Protein AF-X0U3M8-F1 (afdb_monomer)

Nearest PDB structures (foldseek):
  3k6s-assembly5_E  TM=4.203E-01  e=2.052E-02  Homo sapiens
  3k6s-assembly1_A  TM=4.199E-01  e=2.420E-02  Homo sapiens
  3jyc-assembly1_A  TM=3.676E-01  e=1.323E-02  Gallus gallus
  3hs0-assembly3_H-2  TM=4.693E-01  e=1.064E-01  Naja kaouthia
  6avq-assembly1_A  TM=3.937E-01  e=1.064E-01  Homo sapiens

Radius of gyration: 18.59 Å; Cα contacts (8 Å, |Δi|>4): 745; chains: 1; bounding box: 54×38×47 Å

pLDDT: mean 90.87, std 9.69, range [48.5, 98.5]

Organism: NCBI:txid412755

Solvent-accessible surface area (backbone atoms only — not comparable to full-atom values): 13554 Å² total; per-residue (Å²): 71,33,39,64,57,81,59,60,95,50,28,35,63,74,18,30,82,47,45,90,51,87,77,72,86,76,66,53,36,80,42,71,35,48,30,55,83,95,46,102,54,43,66,38,78,38,79,78,66,27,37,60,79,19,38,44,47,22,14,37,74,3,32,66,53,82,89,39,63,14,31,27,8,28,49,40,55,76,66,50,87,85,43,92,67,46,47,105,81,23,40,51,29,82,49,96,60,27,35,47,69,43,59,66,37,85,93,40,57,65,86,32,65,76,17,24,45,82,42,68,64,59,43,91,51,2,65,52,4,38,43,35,43,32,37,29,40,32,34,61,58,82,45,36,25,20,33,42,36,37,34,26,69,35,57,30,31,32,42,42,64,38,63,43,85,69,18,32,17,43,14,43,47,62,21,69,66,40,82,43,66,40,95,88,70,48,74,48,65,23,44,38,28,40,65,57,52,59,52,81,44,89,59,31,33,28,35,47,19,36,32,36,41,81,71,37,24,83,93,44,50,45,42,53,75,38,71,51,37,37,45,49,32,24,15,25,54,36,79,53,42,82,78,62,50,55,26,36,37,39,16,23,16,35,70,85,46,62,66,37,27,11,28,70,47,111

Foldseek 3Di:
DAQLDPDCVVFFDSHDPPRVDFPDDAFKDWDFAADPPPDPRGRHGDDPSHSHVGTFMEHLQQADTPNFKHGHAGVADQAFPQAPLGDPQFDFDDDDAQKDKDFPAPVDDCCDPPQWDDDQDQDQLARRGKIKGKMKMAGRNQFWFAWKKKWWNFWQARINNDGDPQAFHKAWDWDDWDWGQYPVRDIDIAATWHFTDDPDRNSHHDHRTMIIGNQRHLVRTQGHRHMHMHMTIIRGPDDHDDDTDTKMWMTTIGNVSDDIHIDIDD

Mean predicted aligned error: 4.95 Å

Structure (mmCIF, N/CA/C/O backbone):
data_AF-X0U3M8-F1
#
_entry.id   AF-X0U3M8-F1
#
loop_
_atom_site.group_PDB
_atom_site.id
_atom_site.type_symbol
_atom_site.label_atom_id
_atom_site.label_alt_id
_atom_site.label_comp_id
_atom_site.label_asym_id
_atom_site.label_entity_id
_atom_site.label_seq_id
_atom_site.pdbx_PDB_ins_code
_atom_site.Cartn_x
_atom_site.Cartn_y
_atom_site.Cartn_z
_atom_site.occupancy
_atom_site.B_iso_or_equiv
_atom_site.auth_seq_id
_atom_site.auth_comp_id
_atom_site.auth_asym_id
_atom_site.auth_atom_id
_atom_site.pdbx_PDB_model_num
ATOM 1 N N . GLY A 1 1 ? 19.788 -8.748 -10.289 1.00 86.75 1 GLY A N 1
ATOM 2 C CA . GLY A 1 1 ? 20.817 -7.947 -10.985 1.00 86.75 1 GLY A CA 1
ATOM 3 C C . GLY A 1 1 ? 20.353 -7.565 -12.372 1.00 86.75 1 GLY A C 1
ATOM 4 O O . GLY A 1 1 ? 19.443 -8.204 -12.897 1.00 86.75 1 GLY A O 1
ATOM 5 N N . TYR A 1 2 ? 20.954 -6.526 -12.953 1.00 95.12 2 TYR A N 1
ATOM 6 C CA . TYR A 1 2 ? 20.670 -6.101 -14.328 1.00 95.12 2 TYR A CA 1
ATOM 7 C C . TYR A 1 2 ? 21.202 -7.099 -15.364 1.00 95.12 2 TYR A C 1
ATOM 9 O O . TYR A 1 2 ? 22.061 -7.925 -15.056 1.00 95.12 2 TYR A O 1
ATOM 17 N N . SER A 1 3 ? 20.691 -7.041 -16.593 1.00 94.12 3 SER A N 1
ATOM 18 C CA . SER A 1 3 ? 20.996 -8.042 -17.620 1.00 94.12 3 SER A CA 1
ATOM 19 C C . SER A 1 3 ? 22.459 -8.055 -18.080 1.00 94.12 3 SER A C 1
ATOM 21 O O . SER A 1 3 ? 22.939 -9.118 -18.483 1.00 94.12 3 SER A O 1
ATOM 23 N N . SER A 1 4 ? 23.198 -6.943 -17.935 1.00 95.12 4 SER A N 1
ATOM 24 C CA . SER A 1 4 ? 24.648 -6.888 -18.207 1.00 95.12 4 SER A CA 1
ATOM 25 C C . SER A 1 4 ? 25.506 -7.632 -17.181 1.00 95.12 4 SER A C 1
ATOM 27 O O . SER A 1 4 ? 26.668 -7.924 -17.457 1.00 95.12 4 SER A O 1
ATOM 29 N N . VAL A 1 5 ? 24.955 -7.964 -16.009 1.00 94.69 5 VAL A N 1
ATOM 30 C CA . VAL A 1 5 ? 25.683 -8.718 -14.988 1.00 94.69 5 VAL A CA 1
ATOM 31 C C . VAL A 1 5 ? 25.952 -10.125 -15.519 1.00 94.69 5 VAL A C 1
ATOM 33 O O . VAL A 1 5 ? 25.031 -10.824 -15.940 1.00 94.69 5 VAL A O 1
ATOM 36 N N . THR A 1 6 ? 27.218 -10.539 -15.537 1.00 92.50 6 THR A N 1
ATOM 37 C CA . THR A 1 6 ? 27.640 -11.833 -16.095 1.00 92.50 6 THR A CA 1
ATOM 38 C C . THR A 1 6 ? 27.601 -12.961 -15.070 1.00 92.50 6 THR A C 1
ATOM 40 O O . THR A 1 6 ? 27.344 -14.101 -15.446 1.00 92.50 6 THR A O 1
ATOM 43 N N . ASN A 1 7 ? 27.802 -12.655 -13.784 1.00 92.81 7 ASN A N 1
ATOM 44 C CA . ASN A 1 7 ? 27.675 -13.645 -12.719 1.00 92.81 7 ASN A CA 1
ATOM 45 C C . ASN A 1 7 ? 26.189 -13.941 -12.435 1.00 92.81 7 ASN A C 1
ATOM 47 O O . ASN A 1 7 ? 25.428 -13.046 -12.056 1.00 92.81 7 ASN A O 1
ATOM 51 N N . ALA A 1 8 ? 25.802 -15.205 -12.610 1.00 89.25 8 ALA A N 1
ATOM 52 C CA . ALA A 1 8 ? 24.449 -15.696 -12.375 1.00 89.25 8 ALA A CA 1
ATOM 53 C C . ALA A 1 8 ? 24.015 -15.598 -10.900 1.00 89.25 8 ALA A C 1
ATOM 55 O O . ALA A 1 8 ? 22.836 -15.405 -10.638 1.00 89.25 8 ALA A O 1
ATOM 56 N N . ASP A 1 9 ? 24.935 -15.587 -9.933 1.00 90.44 9 ASP A N 1
ATOM 57 C CA . ASP A 1 9 ? 24.582 -15.427 -8.510 1.00 90.44 9 ASP A CA 1
ATOM 58 C C . ASP A 1 9 ? 23.933 -14.066 -8.214 1.00 90.44 9 ASP A C 1
ATOM 60 O O . ASP A 1 9 ? 23.211 -13.886 -7.236 1.00 90.44 9 ASP A O 1
ATOM 64 N N . TYR A 1 10 ? 24.185 -13.080 -9.077 1.00 89.69 10 TYR A N 1
ATOM 65 C CA . TYR A 1 10 ? 23.634 -11.738 -8.952 1.00 89.69 10 TYR A CA 1
ATOM 66 C C . TYR A 1 10 ? 22.456 -11.492 -9.894 1.00 89.69 10 TYR A C 1
ATOM 68 O O . TYR A 1 10 ? 21.882 -10.397 -9.856 1.00 89.69 10 TYR A O 1
ATOM 76 N N . LYS A 1 11 ? 22.064 -12.453 -10.744 1.00 92.38 11 LYS A N 1
ATOM 77 C CA . LYS A 1 11 ? 20.874 -12.335 -11.593 1.00 92.38 11 LYS A CA 1
ATOM 78 C C . LYS A 1 11 ? 20.200 -13.676 -11.891 1.00 92.38 11 LYS A C 1
ATOM 80 O O . LYS A 1 11 ? 20.816 -14.639 -12.312 1.00 92.38 11 LYS A O 1
ATOM 85 N N . GLU A 1 12 ? 18.881 -13.661 -11.823 1.00 92.62 12 GLU A N 1
ATOM 86 C CA . GLU A 1 12 ? 18.039 -14.761 -12.267 1.00 92.62 12 GLU A CA 1
ATOM 87 C C . GLU A 1 12 ? 17.371 -14.395 -13.595 1.00 92.62 12 GLU A C 1
ATOM 89 O O . GLU A 1 12 ? 17.048 -13.220 -13.843 1.00 92.62 12 GLU A O 1
ATOM 94 N N . GLY A 1 13 ? 17.177 -15.395 -14.454 1.00 92.38 13 GLY A N 1
ATOM 95 C CA . GLY A 1 13 ? 16.663 -15.212 -15.808 1.00 92.38 13 GLY A CA 1
ATOM 96 C C . GLY A 1 13 ? 17.501 -14.231 -16.639 1.00 92.38 13 GLY A C 1
ATOM 97 O O . GLY A 1 13 ? 18.730 -14.183 -16.553 1.00 92.38 13 GLY A O 1
ATOM 98 N N . ALA A 1 14 ? 16.823 -13.412 -17.448 1.00 90.12 14 ALA A N 1
ATOM 99 C CA . ALA A 1 14 ? 17.480 -12.403 -18.282 1.00 90.12 14 ALA A CA 1
ATOM 100 C C . ALA A 1 14 ? 18.088 -11.242 -17.467 1.00 90.12 14 ALA A C 1
ATOM 102 O O . ALA A 1 14 ? 18.946 -10.525 -17.979 1.00 90.12 14 ALA A O 1
ATOM 103 N N . GLY A 1 15 ? 17.693 -11.073 -16.201 1.00 93.56 15 GLY A N 1
ATOM 104 C CA . GLY A 1 15 ? 18.031 -9.910 -15.382 1.00 93.56 15 GLY A CA 1
ATOM 105 C C . GLY A 1 15 ? 17.137 -8.695 -15.655 1.00 93.56 15 GLY A C 1
ATOM 106 O O . GLY A 1 15 ? 16.256 -8.714 -16.511 1.00 93.56 15 GLY A O 1
ATOM 107 N N . LEU A 1 16 ? 17.361 -7.630 -14.887 1.00 95.88 16 LEU A N 1
ATOM 108 C CA . LEU A 1 16 ? 16.603 -6.379 -14.990 1.00 95.88 16 LEU A CA 1
ATOM 109 C C . LEU A 1 16 ? 17.054 -5.549 -16.200 1.00 95.88 16 LEU A C 1
ATOM 111 O O . LEU A 1 16 ? 18.238 -5.530 -16.544 1.00 95.88 16 LEU A O 1
ATOM 115 N N . ALA A 1 17 ? 16.114 -4.825 -16.802 1.00 94.12 17 ALA A N 1
ATOM 116 C CA . ALA A 1 17 ? 16.388 -3.794 -17.799 1.00 94.12 17 ALA A CA 1
ATOM 117 C C . ALA A 1 17 ? 16.366 -2.399 -17.141 1.00 94.12 17 ALA A C 1
ATOM 119 O O . ALA A 1 17 ? 15.672 -2.238 -16.144 1.00 94.12 17 ALA A O 1
ATOM 120 N N . PRO A 1 18 ? 17.070 -1.387 -17.676 1.00 95.06 18 PRO A N 1
ATOM 121 C CA . PRO A 1 18 ? 18.008 -1.467 -18.793 1.00 95.06 18 PRO A CA 1
ATOM 122 C C . PRO A 1 18 ? 19.298 -2.196 -18.391 1.00 95.06 18 PRO A C 1
ATOM 124 O O . PRO A 1 18 ? 19.645 -2.274 -17.215 1.00 95.06 18 PRO A O 1
ATOM 127 N N . ALA A 1 19 ? 20.018 -2.749 -19.369 1.00 94.19 19 ALA A N 1
ATOM 128 C CA . ALA A 1 19 ? 21.104 -3.692 -19.102 1.00 94.19 19 ALA A CA 1
ATOM 129 C C . ALA A 1 19 ? 22.206 -3.140 -18.192 1.00 94.19 19 ALA A C 1
ATOM 131 O O . ALA A 1 19 ? 22.697 -3.869 -17.334 1.00 94.19 19 ALA A O 1
ATOM 132 N N . ALA A 1 20 ? 22.574 -1.870 -18.355 1.00 93.38 20 ALA A N 1
ATOM 133 C CA . ALA A 1 20 ? 23.626 -1.208 -17.581 1.00 93.38 20 ALA A CA 1
ATOM 134 C C . ALA A 1 20 ? 23.126 -0.564 -16.273 1.00 93.38 20 ALA A C 1
ATOM 136 O O . ALA A 1 20 ? 23.907 0.059 -15.559 1.00 93.38 20 ALA A O 1
ATOM 137 N N . GLY A 1 21 ? 21.844 -0.724 -15.945 1.00 93.56 21 GLY A N 1
ATOM 138 C CA . GLY A 1 21 ? 21.217 -0.052 -14.817 1.00 93.56 21 GLY A CA 1
ATOM 139 C C . GLY A 1 21 ? 20.621 1.309 -15.152 1.00 93.56 21 GLY A C 1
ATOM 140 O O . GLY A 1 21 ? 20.826 1.852 -16.236 1.00 93.56 21 GLY A O 1
ATOM 141 N N . ILE A 1 22 ? 19.837 1.831 -14.209 1.00 95.31 22 ILE A N 1
ATOM 142 C CA . ILE A 1 22 ? 19.230 3.157 -14.319 1.00 95.31 22 ILE A CA 1
ATOM 143 C C . ILE A 1 22 ? 20.307 4.227 -14.103 1.00 95.31 22 ILE A C 1
ATOM 145 O O . ILE A 1 22 ? 21.002 4.239 -13.089 1.00 95.31 22 ILE A O 1
ATOM 149 N N . THR A 1 23 ? 20.424 5.124 -15.071 1.00 94.56 23 THR A N 1
ATOM 150 C CA . THR A 1 23 ? 21.323 6.283 -15.108 1.00 94.56 23 THR A CA 1
ATOM 151 C C . THR A 1 23 ? 20.578 7.602 -14.918 1.00 94.56 23 THR A C 1
ATOM 153 O O . THR A 1 23 ? 21.169 8.575 -14.446 1.00 94.56 23 THR A O 1
ATOM 156 N N . THR A 1 24 ? 19.277 7.647 -15.230 1.00 94.06 24 THR A N 1
ATOM 157 C CA . THR A 1 24 ? 18.439 8.817 -14.949 1.00 94.06 24 THR A CA 1
ATOM 158 C C . THR A 1 24 ? 18.370 9.083 -13.443 1.00 94.06 24 THR A C 1
ATOM 160 O O . THR A 1 24 ? 17.948 8.237 -12.652 1.00 94.06 24 THR A O 1
ATOM 163 N N . SER A 1 25 ? 18.751 10.299 -13.042 1.00 93.00 25 SER A N 1
ATOM 164 C CA . SER A 1 25 ? 18.650 10.750 -11.652 1.00 93.00 25 SER A CA 1
ATOM 165 C C . SER A 1 25 ? 17.189 10.881 -11.219 1.00 93.00 25 SER A C 1
ATOM 167 O O . SER A 1 25 ? 16.361 11.446 -11.933 1.00 93.00 25 SER A O 1
ATOM 169 N N . GLY A 1 26 ? 16.865 10.380 -10.028 1.00 92.38 26 GLY A N 1
ATOM 170 C CA . GLY A 1 26 ? 15.524 10.474 -9.465 1.00 92.38 26 GLY A CA 1
ATOM 171 C C . GLY A 1 26 ? 15.311 9.541 -8.280 1.00 92.38 26 GLY A C 1
ATOM 172 O O . GLY A 1 26 ? 16.172 8.736 -7.937 1.00 92.38 26 GLY A O 1
ATOM 173 N N . GLN A 1 27 ? 14.137 9.641 -7.659 1.00 95.50 27 GLN A N 1
ATOM 174 C CA . GLN A 1 27 ? 13.726 8.765 -6.562 1.00 95.50 27 GLN A CA 1
ATOM 175 C C . GLN A 1 27 ? 12.999 7.543 -7.135 1.00 95.50 27 GLN A C 1
ATOM 177 O O . GLN A 1 27 ? 11.805 7.602 -7.433 1.00 95.50 27 GLN A O 1
ATOM 182 N N . HIS A 1 28 ? 13.732 6.446 -7.311 1.00 95.50 28 HIS A N 1
ATOM 183 C CA . HIS A 1 28 ? 13.217 5.194 -7.862 1.00 95.50 28 HIS A CA 1
ATOM 184 C C . HIS A 1 28 ? 13.836 3.976 -7.168 1.00 95.50 28 HIS A C 1
ATOM 186 O O . HIS A 1 28 ? 14.863 4.080 -6.498 1.00 95.50 28 HIS A O 1
ATOM 192 N N . SER A 1 29 ? 13.180 2.824 -7.282 1.00 95.19 29 SER A N 1
ATOM 193 C CA . SER A 1 29 ? 13.672 1.560 -6.730 1.00 95.19 29 SER A CA 1
ATOM 194 C C . SER A 1 29 ? 13.109 0.373 -7.503 1.00 95.19 29 SER A C 1
ATOM 196 O O . SER A 1 29 ? 11.991 0.434 -8.013 1.00 95.19 29 SER A O 1
ATOM 198 N N . TRP A 1 30 ? 13.861 -0.725 -7.548 1.00 95.81 30 TRP A N 1
ATOM 199 C CA . TRP A 1 30 ? 13.311 -2.024 -7.919 1.00 95.81 30 TRP A CA 1
ATOM 200 C C . TRP A 1 30 ? 12.671 -2.655 -6.693 1.00 95.81 30 TRP A C 1
ATOM 202 O O . TRP A 1 30 ? 13.343 -2.972 -5.713 1.00 95.81 30 TRP 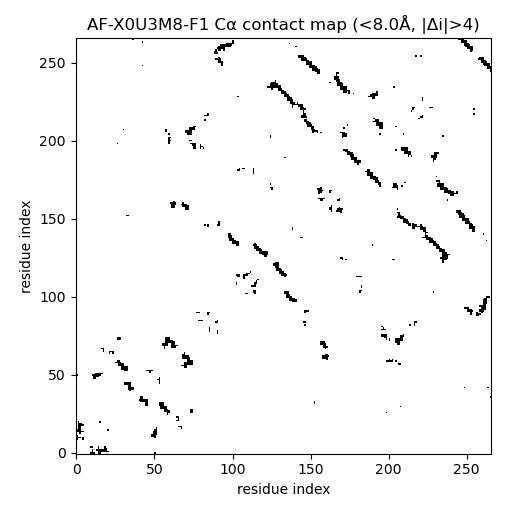A O 1
ATOM 212 N N . VAL A 1 31 ? 11.360 -2.841 -6.754 1.00 94.94 31 VAL A N 1
ATOM 213 C CA . VAL A 1 31 ? 10.574 -3.455 -5.686 1.00 94.94 31 VAL A CA 1
ATOM 214 C C . VAL A 1 31 ? 10.231 -4.870 -6.104 1.00 94.94 31 VAL A C 1
ATOM 216 O O . VAL A 1 31 ? 9.770 -5.088 -7.224 1.00 94.94 31 VAL A O 1
ATOM 219 N N . ARG A 1 32 ? 10.446 -5.836 -5.209 1.00 93.62 32 ARG A N 1
ATOM 220 C CA . ARG A 1 32 ? 9.998 -7.209 -5.438 1.00 93.62 32 ARG A CA 1
ATOM 221 C C . ARG A 1 32 ? 8.472 -7.253 -5.351 1.00 93.62 32 ARG A C 1
ATOM 223 O O . ARG A 1 32 ? 7.893 -6.755 -4.387 1.00 93.62 32 ARG A O 1
ATOM 230 N N . ARG A 1 33 ? 7.829 -7.825 -6.363 1.00 93.00 33 ARG A N 1
ATOM 231 C CA . ARG A 1 33 ? 6.385 -8.059 -6.388 1.00 93.00 33 ARG A CA 1
ATOM 232 C C . ARG A 1 33 ? 5.996 -9.033 -5.286 1.00 93.00 33 ARG A C 1
ATOM 234 O O . ARG A 1 33 ? 6.817 -9.818 -4.815 1.00 93.00 33 ARG A O 1
ATOM 241 N N . THR A 1 34 ? 4.732 -9.000 -4.902 1.00 90.88 34 THR A N 1
ATOM 242 C CA . THR A 1 34 ? 4.137 -10.039 -4.070 1.00 90.88 34 THR A CA 1
ATOM 243 C C . THR A 1 34 ? 3.448 -11.069 -4.950 1.00 90.88 34 THR A C 1
ATOM 245 O O . THR A 1 34 ? 2.943 -10.756 -6.029 1.00 90.88 34 THR A O 1
ATOM 248 N N . VAL A 1 35 ? 3.442 -12.316 -4.493 1.00 89.12 35 VAL A N 1
ATOM 249 C CA . VAL A 1 35 ? 2.680 -13.387 -5.123 1.00 89.12 35 VAL A CA 1
ATOM 250 C C . VAL A 1 35 ? 1.193 -12.990 -5.111 1.00 89.12 35 VAL A C 1
ATOM 252 O O . VAL A 1 35 ? 0.686 -12.590 -4.054 1.00 89.12 35 VAL A O 1
ATOM 255 N N . PRO A 1 36 ? 0.485 -13.097 -6.250 1.00 83.88 36 PRO A N 1
ATOM 256 C CA . PRO A 1 36 ? -0.919 -12.714 -6.351 1.00 83.88 36 PRO A CA 1
ATOM 257 C C . PRO A 1 36 ? -1.844 -13.493 -5.412 1.00 83.88 36 PRO A C 1
ATOM 259 O O . PRO A 1 36 ? -1.550 -14.619 -4.998 1.00 83.88 36 PRO A O 1
ATOM 262 N N . THR A 1 37 ? -3.006 -12.904 -5.134 1.00 79.38 37 THR A N 1
ATOM 263 C CA . THR A 1 37 ? -4.112 -13.581 -4.451 1.00 79.38 37 THR A CA 1
ATOM 264 C C . THR A 1 37 ? -4.541 -14.846 -5.198 1.00 79.38 37 THR A C 1
ATOM 266 O O . THR A 1 37 ? -4.420 -14.945 -6.418 1.00 79.38 37 THR A O 1
ATOM 269 N N . GLY A 1 38 ? -5.011 -15.852 -4.455 1.00 79.50 38 GLY A N 1
ATOM 270 C CA . GLY A 1 38 ? -5.404 -17.154 -5.014 1.00 79.50 38 GLY A CA 1
ATOM 271 C C . GLY A 1 38 ? -4.256 -18.157 -5.203 1.00 79.50 38 GLY A C 1
ATOM 272 O O . GLY A 1 38 ? -4.508 -19.301 -5.570 1.00 79.50 38 GLY A O 1
ATOM 273 N N . SER A 1 39 ? -3.010 -17.770 -4.911 1.00 85.06 39 SER A N 1
ATOM 274 C CA . SER A 1 39 ? -1.858 -18.680 -4.838 1.00 85.06 39 SER A CA 1
ATOM 275 C C . SER A 1 39 ? -1.589 -19.135 -3.392 1.00 85.06 39 SER A C 1
ATOM 277 O O . SER A 1 39 ? -1.812 -18.349 -2.469 1.00 85.06 39 SER A O 1
ATOM 279 N N . PRO A 1 40 ? -1.026 -20.342 -3.152 1.00 81.50 40 PRO A N 1
ATOM 280 C CA . PRO A 1 40 ? -0.671 -20.824 -1.808 1.00 81.50 40 PRO A CA 1
ATOM 281 C C . PRO A 1 40 ? 0.306 -19.935 -1.025 1.00 81.50 40 PRO A C 1
ATOM 283 O O . PRO A 1 40 ? 0.483 -20.127 0.173 1.00 81.50 40 PRO A O 1
ATOM 286 N N . ARG A 1 41 ? 0.984 -19.002 -1.703 1.00 83.56 41 ARG A N 1
ATOM 287 C CA . ARG A 1 41 ? 1.936 -18.055 -1.106 1.00 83.56 41 ARG A CA 1
ATOM 288 C C . ARG A 1 41 ? 1.528 -16.601 -1.338 1.00 83.56 41 ARG A C 1
ATOM 290 O O . ARG A 1 41 ? 2.407 -15.749 -1.395 1.00 83.56 41 ARG A O 1
ATOM 297 N N . ALA A 1 42 ? 0.236 -16.320 -1.522 1.00 84.06 42 ALA A N 1
ATOM 298 C CA . ALA A 1 42 ? -0.265 -14.958 -1.710 1.00 84.06 42 ALA A CA 1
ATOM 299 C C . ALA A 1 42 ? 0.306 -13.994 -0.653 1.00 84.06 42 ALA A C 1
ATOM 301 O O . ALA A 1 42 ? 0.421 -14.346 0.517 1.00 84.06 42 ALA A O 1
ATOM 302 N N . GLY A 1 43 ? 0.721 -12.802 -1.083 1.00 81.94 43 GLY A N 1
ATOM 303 C CA . GLY A 1 43 ? 1.291 -11.779 -0.197 1.00 81.94 43 GLY A CA 1
ATOM 304 C C . GLY A 1 43 ? 2.788 -11.926 0.080 1.00 81.94 43 GLY A C 1
ATOM 305 O O . GLY A 1 43 ? 3.447 -10.927 0.363 1.00 81.94 43 GLY A O 1
ATOM 306 N N . TYR A 1 44 ? 3.376 -13.113 -0.087 1.00 87.25 44 TYR A N 1
ATOM 307 C CA . TYR A 1 44 ? 4.824 -13.303 0.049 1.00 87.25 44 TYR A CA 1
ATOM 308 C C . TYR A 1 44 ? 5.597 -12.717 -1.133 1.00 87.25 44 TYR A C 1
ATOM 310 O O . TYR A 1 44 ? 5.035 -12.574 -2.220 1.00 87.25 44 TYR A O 1
ATOM 318 N N . PRO A 1 45 ? 6.891 -12.385 -0.961 1.00 89.69 45 PRO A N 1
ATOM 319 C CA . PRO A 1 45 ? 7.726 -11.950 -2.072 1.00 89.69 45 PRO A CA 1
ATOM 320 C C . PRO A 1 45 ? 7.714 -12.983 -3.203 1.00 89.69 45 PRO A C 1
ATOM 322 O O . PRO A 1 45 ? 7.936 -14.172 -2.969 1.00 89.69 45 PRO A O 1
ATOM 325 N N . GLN A 1 46 ? 7.452 -12.522 -4.422 1.00 91.44 46 GLN A N 1
ATOM 326 C CA . GLN A 1 46 ? 7.472 -13.360 -5.609 1.00 91.44 46 GLN A CA 1
ATOM 327 C C . GLN A 1 46 ? 8.907 -13.797 -5.908 1.00 91.44 46 GLN A C 1
ATOM 329 O O . GLN A 1 46 ? 9.847 -13.005 -5.801 1.00 91.44 46 GLN A O 1
ATOM 334 N N . ASP A 1 47 ? 9.057 -15.072 -6.243 1.00 91.69 47 ASP A N 1
ATOM 335 C CA . ASP A 1 47 ? 10.317 -15.675 -6.644 1.00 91.69 47 ASP A CA 1
ATOM 336 C C . ASP A 1 47 ? 10.027 -16.741 -7.700 1.00 91.69 47 ASP A C 1
ATOM 338 O O . ASP A 1 47 ? 9.526 -17.825 -7.394 1.00 91.69 47 ASP A O 1
ATOM 342 N N . THR A 1 48 ? 10.229 -16.386 -8.962 1.00 92.75 48 THR A N 1
ATOM 343 C CA . THR A 1 48 ? 9.993 -17.266 -10.110 1.00 92.75 48 THR A CA 1
ATOM 344 C C . THR A 1 48 ? 11.302 -17.697 -10.763 1.00 92.75 48 THR A C 1
ATOM 346 O O . THR A 1 48 ? 11.279 -18.320 -11.825 1.00 92.75 48 THR A O 1
ATOM 349 N N . GLY A 1 49 ? 12.447 -17.357 -10.157 1.00 93.00 49 GLY A N 1
ATOM 350 C CA . GLY A 1 49 ? 13.755 -17.476 -10.792 1.00 93.00 49 GLY A CA 1
ATOM 351 C C . GLY A 1 49 ? 13.904 -16.553 -12.007 1.00 93.00 49 GLY A C 1
ATOM 352 O O . GLY A 1 49 ? 14.675 -16.851 -12.926 1.00 93.00 49 GLY A O 1
ATOM 353 N N . ASN A 1 50 ? 13.154 -15.447 -12.064 1.00 93.75 50 ASN A N 1
ATOM 354 C CA . ASN A 1 50 ? 13.235 -14.471 -13.144 1.00 93.75 50 ASN A CA 1
ATOM 355 C C . ASN A 1 50 ? 13.041 -13.049 -12.614 1.00 93.75 50 ASN A C 1
ATOM 357 O O . ASN A 1 50 ? 11.921 -12.560 -12.463 1.00 93.75 50 ASN A O 1
ATOM 361 N N . ASN A 1 51 ? 14.150 -12.320 -12.472 1.00 94.25 51 ASN A N 1
ATOM 362 C CA . ASN A 1 51 ? 14.149 -10.951 -11.954 1.00 94.25 51 ASN A CA 1
ATOM 363 C C . ASN A 1 51 ? 13.181 -10.003 -12.680 1.00 94.25 51 ASN A C 1
ATOM 365 O O . ASN A 1 51 ? 12.583 -9.144 -12.039 1.00 94.25 51 ASN A O 1
ATOM 369 N N . ALA A 1 52 ? 13.026 -10.132 -14.001 1.00 93.12 52 ALA A N 1
ATOM 370 C CA . ALA A 1 52 ? 12.128 -9.264 -14.764 1.00 93.12 52 ALA A CA 1
ATOM 371 C C . ALA A 1 52 ? 10.643 -9.528 -14.453 1.00 93.12 52 ALA A C 1
ATOM 373 O O . ALA A 1 52 ? 9.817 -8.629 -14.597 1.00 93.12 52 ALA A O 1
ATOM 374 N N . ALA A 1 53 ? 10.305 -10.747 -14.023 1.00 93.19 53 ALA A N 1
ATOM 375 C CA . ALA A 1 53 ? 8.971 -11.101 -13.553 1.00 93.19 53 ALA A CA 1
ATOM 376 C C . ALA A 1 53 ? 8.782 -10.764 -12.066 1.00 93.19 53 ALA A C 1
ATOM 378 O O . ALA A 1 53 ? 7.692 -10.362 -11.664 1.00 93.19 53 ALA A O 1
ATOM 379 N N . ASP A 1 54 ? 9.839 -10.898 -11.265 1.00 94.19 54 ASP A N 1
ATOM 380 C CA . ASP A 1 54 ? 9.781 -10.795 -9.804 1.00 94.19 54 ASP A CA 1
ATOM 381 C C . ASP A 1 54 ? 9.923 -9.368 -9.282 1.00 94.19 54 ASP A C 1
ATOM 383 O O . ASP A 1 54 ? 9.496 -9.084 -8.166 1.00 94.19 54 ASP A O 1
ATOM 387 N N . PHE A 1 55 ? 10.481 -8.450 -10.070 1.00 95.88 55 PHE A N 1
ATOM 388 C CA . PHE A 1 55 ? 10.658 -7.057 -9.677 1.00 95.88 55 PHE A CA 1
ATOM 389 C C . PHE A 1 55 ? 9.936 -6.094 -10.613 1.00 95.88 55 PHE A C 1
ATOM 391 O O . PHE A 1 55 ? 9.679 -6.361 -11.786 1.00 95.88 55 PHE A O 1
ATOM 398 N N . VAL A 1 56 ? 9.621 -4.925 -10.074 1.00 96.44 56 VAL A N 1
ATOM 399 C CA . VAL A 1 56 ? 9.028 -3.811 -10.803 1.00 96.44 56 VAL A CA 1
ATOM 400 C C . VAL A 1 56 ? 9.720 -2.517 -10.416 1.00 96.44 56 VAL A C 1
ATOM 402 O O . VAL A 1 56 ? 10.033 -2.291 -9.246 1.00 96.44 56 VAL A O 1
ATOM 405 N N . LEU A 1 57 ? 9.977 -1.672 -11.411 1.00 97.62 57 LEU A N 1
ATOM 406 C CA . LEU A 1 57 ? 10.528 -0.347 -11.186 1.00 97.62 57 LEU A CA 1
ATOM 407 C C . LEU A 1 57 ? 9.415 0.566 -10.679 1.00 97.62 57 LEU A C 1
ATOM 409 O O . LEU A 1 57 ? 8.412 0.765 -11.365 1.00 97.62 57 LEU A O 1
ATOM 413 N N . VAL A 1 58 ? 9.607 1.145 -9.499 1.00 97.75 58 VAL A N 1
ATOM 414 C CA . VAL A 1 58 ? 8.730 2.189 -8.962 1.00 97.75 58 VAL A CA 1
ATOM 415 C C . VAL A 1 58 ? 9.448 3.525 -8.952 1.00 97.75 58 VAL A C 1
ATOM 417 O O . VAL A 1 58 ? 10.667 3.581 -8.771 1.00 97.75 58 VAL A O 1
ATOM 420 N N . SER A 1 59 ? 8.695 4.609 -9.096 1.00 97.75 59 SER A N 1
ATOM 421 C CA . SER A 1 59 ? 9.210 5.966 -8.927 1.00 97.75 59 SER A CA 1
ATOM 422 C C . SER A 1 59 ? 8.140 6.910 -8.397 1.00 97.75 59 SER A C 1
ATOM 424 O O . SER A 1 59 ? 6.945 6.673 -8.571 1.00 97.75 59 SER A O 1
ATOM 426 N N . THR A 1 60 ? 8.566 8.025 -7.805 1.00 97.19 60 THR A N 1
ATOM 427 C CA . THR A 1 60 ? 7.644 9.044 -7.269 1.00 97.19 60 THR A CA 1
ATOM 428 C C . THR A 1 60 ? 6.903 9.841 -8.348 1.00 97.19 60 THR A C 1
ATOM 430 O O . THR A 1 60 ? 6.068 10.684 -8.018 1.00 97.19 60 THR A O 1
ATOM 433 N N . THR A 1 61 ? 7.186 9.577 -9.629 1.00 96.31 61 THR A N 1
ATOM 434 C CA . THR A 1 61 ? 6.510 10.185 -10.784 1.00 96.31 61 THR A CA 1
ATOM 435 C C . THR A 1 61 ? 5.672 9.187 -11.584 1.00 96.31 61 THR A C 1
ATOM 437 O O . THR A 1 61 ? 4.775 9.609 -12.308 1.00 96.31 61 THR A O 1
ATOM 440 N N . GLY A 1 62 ? 5.956 7.880 -11.484 1.00 96.50 62 GLY A N 1
ATOM 441 C CA . GLY A 1 62 ? 5.309 6.832 -12.281 1.00 96.50 62 GLY A CA 1
ATOM 442 C C . GLY A 1 62 ? 5.544 6.955 -13.788 1.00 96.50 62 GLY A C 1
ATOM 443 O O . GLY A 1 62 ? 4.762 6.423 -14.569 1.00 96.50 62 GLY A O 1
ATOM 444 N N . GLY A 1 63 ? 6.570 7.705 -14.205 1.00 96.62 63 GLY A N 1
ATOM 445 C CA . GLY A 1 63 ? 6.888 7.991 -15.606 1.00 96.62 63 GLY A CA 1
ATOM 446 C C . GLY A 1 63 ? 7.800 6.955 -16.270 1.00 96.62 63 GLY A C 1
ATOM 447 O O . GLY A 1 63 ? 8.093 5.895 -15.713 1.00 96.62 63 GLY A O 1
ATOM 448 N N . MET A 1 64 ? 8.281 7.283 -17.470 1.00 96.75 64 MET A N 1
ATOM 449 C CA . MET A 1 64 ? 9.361 6.541 -18.128 1.00 96.75 64 MET A CA 1
ATOM 450 C C . MET A 1 64 ? 10.713 6.923 -17.513 1.00 96.75 64 MET A C 1
ATOM 452 O O . MET A 1 64 ? 10.998 8.107 -17.339 1.00 96.75 64 MET A O 1
ATOM 456 N N . ILE A 1 65 ? 11.554 5.934 -17.216 1.00 95.81 65 ILE A N 1
ATOM 457 C CA . ILE A 1 65 ? 12.926 6.111 -16.724 1.00 95.81 65 ILE A CA 1
ATOM 458 C C . ILE A 1 65 ? 13.833 5.232 -17.582 1.00 95.81 65 ILE A C 1
ATOM 460 O O . ILE A 1 65 ? 13.661 4.016 -17.606 1.00 95.81 65 ILE A O 1
ATOM 464 N N . ASP A 1 66 ? 14.760 5.842 -18.323 1.00 95.00 66 ASP A N 1
ATOM 465 C CA . ASP A 1 66 ? 15.669 5.144 -19.249 1.00 95.00 66 ASP A CA 1
ATOM 466 C C . ASP A 1 66 ? 14.958 4.161 -20.199 1.00 95.00 66 ASP A C 1
ATOM 468 O O . ASP A 1 66 ? 15.409 3.043 -20.440 1.00 95.00 66 ASP A O 1
ATOM 472 N N . GLY A 1 67 ? 13.799 4.575 -20.722 1.00 92.81 67 GLY A N 1
ATOM 473 C CA . GLY A 1 67 ? 12.988 3.765 -21.636 1.00 92.81 67 GLY A CA 1
ATOM 474 C C . GLY A 1 67 ? 12.158 2.665 -20.964 1.00 92.81 67 GLY A C 1
ATOM 475 O O . GLY A 1 67 ? 11.439 1.951 -21.658 1.00 92.81 67 GLY A O 1
ATOM 476 N N . ILE A 1 68 ? 12.199 2.545 -19.634 1.00 95.31 68 ILE A N 1
ATOM 477 C CA . ILE A 1 68 ? 11.383 1.606 -18.859 1.00 95.31 68 ILE A CA 1
ATOM 478 C C . ILE A 1 68 ? 10.202 2.339 -18.227 1.00 95.31 68 ILE A C 1
ATOM 480 O O . ILE A 1 68 ? 10.367 3.371 -17.577 1.00 95.31 68 ILE A O 1
ATOM 484 N N . ALA A 1 69 ? 9.002 1.783 -18.380 1.00 96.56 69 ALA A N 1
ATOM 485 C CA . ALA A 1 69 ? 7.822 2.267 -17.678 1.00 96.56 69 ALA A CA 1
ATOM 486 C C . ALA A 1 69 ? 7.936 1.942 -16.183 1.00 96.56 69 ALA A C 1
ATOM 488 O O . ALA A 1 69 ? 7.933 0.772 -15.796 1.00 96.56 69 ALA A O 1
ATOM 489 N N . SER A 1 70 ? 8.035 2.971 -15.341 1.00 97.50 70 SER A N 1
ATOM 490 C CA . SER A 1 70 ? 7.929 2.80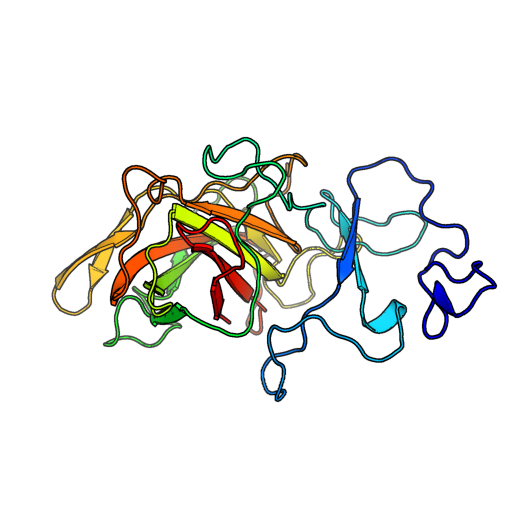7 -13.891 1.00 97.50 70 SER A CA 1
ATOM 491 C C . SER A 1 70 ? 6.474 2.907 -13.441 1.00 97.50 70 SER A C 1
ATOM 493 O O . SER A 1 70 ? 5.675 3.603 -14.065 1.00 97.50 70 SER A O 1
ATOM 495 N N . VAL A 1 71 ? 6.133 2.222 -12.355 1.00 97.88 71 VAL A N 1
ATOM 496 C CA . VAL A 1 71 ? 4.838 2.359 -11.676 1.00 97.88 71 VAL A CA 1
ATOM 497 C C . VAL A 1 71 ? 4.931 3.503 -10.666 1.00 97.88 71 VAL A C 1
ATOM 499 O O . VAL A 1 71 ? 5.963 3.656 -10.002 1.00 97.88 71 VAL A O 1
ATOM 502 N N . LEU A 1 72 ? 3.876 4.312 -10.526 1.00 98.25 72 LEU A N 1
ATOM 503 C CA . LEU A 1 72 ? 3.820 5.321 -9.468 1.00 98.25 72 LEU A CA 1
ATOM 504 C C . LEU A 1 72 ? 3.942 4.637 -8.106 1.00 98.25 72 LEU A C 1
ATOM 506 O O . LEU A 1 72 ? 3.240 3.672 -7.804 1.00 98.25 72 LEU A O 1
ATOM 510 N N . GLY A 1 73 ? 4.856 5.135 -7.285 1.00 97.38 73 GLY A N 1
ATOM 511 C CA . GLY A 1 73 ? 5.202 4.523 -6.017 1.00 97.38 73 GLY A CA 1
ATOM 512 C C . GLY A 1 73 ? 6.341 5.246 -5.321 1.00 97.38 73 GLY A C 1
ATOM 513 O O . GLY A 1 73 ? 6.643 6.402 -5.616 1.00 97.38 73 GLY A O 1
ATOM 514 N N . ALA A 1 74 ? 7.001 4.566 -4.392 1.00 95.38 74 ALA A N 1
ATOM 515 C CA . ALA A 1 74 ? 8.144 5.137 -3.695 1.00 95.38 74 ALA A CA 1
ATOM 516 C C . ALA A 1 74 ? 9.253 4.107 -3.448 1.00 95.38 74 ALA A C 1
ATOM 518 O O . ALA A 1 74 ? 8.970 2.926 -3.212 1.00 95.38 74 ALA A O 1
ATOM 519 N N . PRO A 1 75 ? 10.523 4.556 -3.373 1.00 93.44 75 PRO A N 1
ATOM 520 C CA . PRO A 1 75 ? 11.573 3.898 -2.593 1.00 93.44 75 PRO A CA 1
ATOM 521 C C . PRO A 1 75 ? 11.190 3.934 -1.102 1.00 93.44 75 PRO A C 1
ATOM 523 O O . PRO A 1 75 ? 11.767 4.664 -0.301 1.00 93.44 75 PRO A O 1
ATOM 526 N N . GLY A 1 76 ? 10.113 3.228 -0.756 1.00 80.88 76 GLY A N 1
ATOM 527 C CA . GLY A 1 76 ? 9.441 3.335 0.524 1.00 80.88 76 GLY A CA 1
ATOM 528 C C . GLY A 1 76 ? 10.386 2.967 1.662 1.00 80.88 76 GLY A C 1
ATOM 529 O O . GLY A 1 76 ? 11.127 1.983 1.551 1.00 80.88 76 GLY A O 1
ATOM 530 N N . PRO A 1 77 ? 10.360 3.717 2.770 1.00 71.31 77 PRO A N 1
ATOM 531 C CA . PRO A 1 77 ? 11.302 3.511 3.846 1.00 71.31 77 PRO A CA 1
ATOM 532 C C . PRO A 1 77 ? 11.086 2.131 4.474 1.00 71.31 77 PRO A C 1
ATOM 534 O O . PRO A 1 77 ? 9.985 1.771 4.899 1.00 71.31 77 PRO A O 1
ATOM 537 N N . GLN A 1 78 ? 12.163 1.354 4.587 1.00 68.88 78 GLN A N 1
ATOM 538 C CA . GLN A 1 78 ? 12.192 0.221 5.517 1.00 68.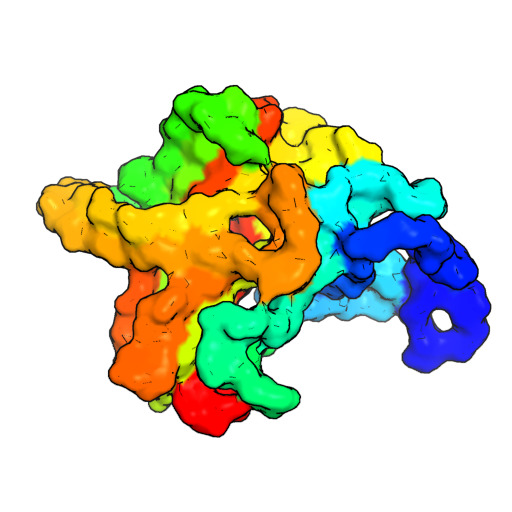88 78 GLN A CA 1
ATOM 539 C C . GLN A 1 78 ? 12.257 0.727 6.968 1.00 68.88 78 GLN A C 1
ATOM 541 O O . GLN A 1 78 ? 11.735 0.075 7.870 1.00 68.88 78 GLN A O 1
ATOM 546 N N . ARG A 1 79 ? 12.803 1.941 7.159 1.00 66.69 79 ARG A N 1
ATOM 547 C CA . ARG A 1 79 ? 12.868 2.706 8.410 1.00 66.69 79 ARG A CA 1
ATOM 548 C C . ARG A 1 79 ? 12.306 4.110 8.180 1.00 66.69 79 ARG A C 1
ATOM 550 O O . ARG A 1 79 ? 12.899 4.888 7.442 1.00 66.69 79 ARG A O 1
ATOM 557 N N . GLY A 1 80 ? 11.156 4.427 8.760 1.00 55.53 80 GLY A N 1
ATOM 558 C CA . GLY A 1 80 ? 10.640 5.798 8.795 1.00 55.53 80 GLY A CA 1
ATOM 559 C C . GLY A 1 80 ? 11.297 6.629 9.913 1.00 55.53 80 GLY A C 1
ATOM 560 O O . GLY A 1 80 ? 11.458 6.114 11.015 1.00 55.53 80 GLY A O 1
ATOM 561 N N . PRO A 1 81 ? 11.632 7.912 9.690 1.00 48.50 81 PRO A N 1
ATOM 562 C CA . PRO A 1 81 ? 12.133 8.802 10.746 1.00 48.50 81 PRO A CA 1
ATOM 563 C C . PRO A 1 81 ? 11.050 9.198 11.766 1.00 48.50 81 PRO A C 1
ATOM 565 O O . PRO A 1 81 ? 11.343 9.825 12.777 1.00 48.50 81 PRO A O 1
ATOM 568 N N . THR A 1 82 ? 9.788 8.865 11.491 1.00 51.03 82 THR A N 1
ATOM 569 C CA . THR A 1 82 ? 8.613 9.340 12.228 1.00 51.03 82 THR A CA 1
ATOM 570 C C . THR A 1 82 ? 8.137 8.415 13.346 1.00 51.03 82 THR A C 1
ATOM 572 O O . THR A 1 82 ? 7.220 8.792 14.068 1.00 51.03 82 THR A O 1
ATOM 575 N N . MET A 1 83 ? 8.735 7.232 13.530 1.00 57.81 83 MET A N 1
ATOM 576 C CA . MET A 1 83 ? 8.370 6.328 14.627 1.00 57.81 83 MET A CA 1
ATOM 577 C C . MET A 1 83 ? 9.575 6.051 15.519 1.00 57.81 83 MET A C 1
ATOM 579 O O . MET A 1 83 ? 10.548 5.437 15.093 1.00 57.81 83 MET A O 1
ATOM 583 N N . THR A 1 84 ? 9.483 6.469 16.781 1.00 58.50 84 THR A N 1
ATOM 584 C CA . THR A 1 84 ? 10.533 6.303 17.804 1.00 58.50 84 THR A CA 1
ATOM 585 C C . THR A 1 84 ? 10.901 4.842 18.062 1.00 58.50 84 THR A C 1
ATOM 587 O O . THR A 1 84 ? 12.017 4.553 18.484 1.00 58.50 84 THR A O 1
ATOM 590 N N . ALA A 1 85 ? 9.987 3.913 17.772 1.00 56.50 85 ALA A N 1
ATOM 591 C CA . ALA A 1 85 ? 10.211 2.475 17.875 1.00 56.50 85 ALA A CA 1
ATOM 592 C C . ALA A 1 85 ? 11.145 1.914 16.783 1.00 56.50 85 ALA A C 1
ATOM 594 O O . ALA A 1 85 ? 11.598 0.775 16.890 1.00 56.50 85 ALA A O 1
ATOM 595 N N . PHE A 1 86 ? 11.427 2.670 15.717 1.00 64.06 86 PHE A N 1
ATOM 596 C CA . PHE A 1 86 ? 12.297 2.203 14.644 1.00 64.06 86 PHE A CA 1
ATOM 597 C C . PHE A 1 86 ? 13.761 2.462 15.013 1.00 64.06 86 PHE A C 1
ATOM 599 O O . PHE A 1 86 ? 14.278 3.564 14.856 1.00 64.06 86 PHE A O 1
ATOM 606 N N . THR A 1 87 ? 14.448 1.428 15.490 1.00 61.34 87 THR A N 1
ATOM 607 C CA . THR A 1 87 ? 15.890 1.454 15.806 1.00 61.34 87 THR A CA 1
ATOM 608 C C . THR A 1 87 ? 16.694 0.847 14.664 1.00 61.34 87 THR A C 1
ATOM 610 O O . THR A 1 87 ? 16.115 0.168 13.838 1.00 61.34 87 THR A O 1
ATOM 613 N N . THR A 1 88 ? 18.023 0.969 14.608 1.00 57.62 88 THR A N 1
ATOM 614 C CA . THR A 1 88 ? 18.864 0.372 13.536 1.00 57.62 88 THR A CA 1
ATOM 615 C C . THR A 1 88 ? 18.733 -1.146 13.351 1.00 57.62 88 THR A C 1
ATOM 617 O O . THR A 1 88 ? 19.154 -1.657 12.311 1.00 57.62 88 THR A O 1
ATOM 620 N N . THR A 1 89 ?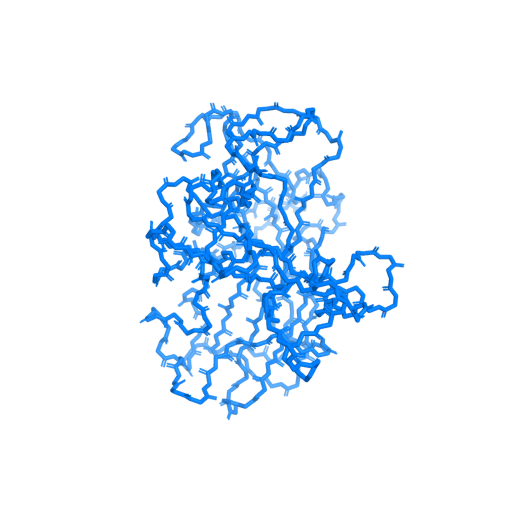 18.089 -1.857 14.279 1.00 60.12 89 THR A N 1
ATOM 621 C CA . THR A 1 89 ? 17.831 -3.304 14.227 1.00 60.12 89 THR A CA 1
ATOM 622 C C . THR A 1 89 ? 16.345 -3.676 14.233 1.00 60.12 89 THR A C 1
ATOM 624 O O . THR A 1 89 ? 16.033 -4.852 14.091 1.00 60.12 89 THR A O 1
ATOM 627 N N . SER A 1 90 ? 15.426 -2.707 14.338 1.00 66.56 90 SER A N 1
ATOM 628 C CA . SER A 1 90 ? 13.994 -2.984 14.546 1.00 66.56 90 SER A CA 1
ATOM 629 C C . SER A 1 90 ? 13.104 -2.075 13.698 1.00 66.56 90 SER A C 1
ATOM 631 O O . SER A 1 90 ? 13.293 -0.860 13.667 1.00 66.56 90 SER A O 1
ATOM 633 N N . ALA A 1 91 ? 12.155 -2.660 12.973 1.00 71.94 91 ALA A N 1
ATOM 634 C CA . ALA A 1 91 ? 11.084 -1.985 12.238 1.00 71.94 91 ALA A CA 1
ATOM 635 C C . ALA A 1 91 ? 9.968 -3.011 11.970 1.00 71.94 91 ALA A C 1
ATOM 637 O O . ALA A 1 91 ? 10.254 -4.206 11.984 1.00 71.94 91 ALA A O 1
ATOM 638 N N . PRO A 1 92 ? 8.722 -2.591 11.702 1.00 72.25 92 PRO A N 1
ATOM 639 C CA . PRO A 1 92 ? 7.689 -3.491 11.226 1.00 72.25 92 PRO A CA 1
ATOM 640 C C . PRO A 1 92 ? 8.164 -4.229 9.977 1.00 72.25 92 PRO A C 1
ATOM 642 O O . PRO A 1 92 ? 8.775 -3.623 9.090 1.00 72.25 92 PRO A O 1
ATOM 645 N N . MET A 1 93 ? 7.911 -5.530 9.917 1.00 77.94 93 MET A N 1
ATOM 646 C CA . MET A 1 93 ? 8.341 -6.395 8.822 1.00 77.94 93 MET A CA 1
ATOM 647 C C . MET A 1 93 ? 7.228 -7.374 8.465 1.00 77.94 93 MET A C 1
ATOM 649 O O . MET A 1 93 ? 6.503 -7.843 9.340 1.00 77.94 93 MET A O 1
ATOM 653 N N . HIS A 1 94 ? 7.129 -7.698 7.181 1.00 80.44 94 HIS A N 1
ATOM 654 C CA . HIS A 1 94 ? 6.265 -8.760 6.683 1.00 80.44 94 HIS A CA 1
ATOM 655 C C . HIS A 1 94 ? 6.791 -10.148 7.099 1.00 80.44 94 HIS A C 1
ATOM 657 O O . HIS A 1 94 ? 7.965 -10.453 6.872 1.00 80.44 94 HIS A O 1
ATOM 663 N N . THR A 1 95 ? 5.942 -10.985 7.705 1.00 77.50 95 THR A N 1
ATOM 664 C CA . THR A 1 95 ? 6.264 -12.357 8.150 1.00 77.50 95 THR A CA 1
ATOM 665 C C . THR A 1 95 ? 5.082 -13.309 7.913 1.00 77.50 95 THR A C 1
ATOM 667 O O . THR A 1 95 ? 4.126 -12.954 7.238 1.00 77.50 95 THR A O 1
ATOM 670 N N . ALA A 1 96 ? 5.148 -14.552 8.405 1.00 64.88 96 ALA A N 1
ATOM 671 C CA . ALA A 1 96 ? 4.179 -15.609 8.094 1.00 64.88 96 ALA A CA 1
ATOM 672 C C . ALA A 1 96 ? 2.846 -15.552 8.877 1.00 64.88 96 ALA A C 1
ATOM 674 O O . ALA A 1 96 ? 2.333 -16.582 9.292 1.00 64.88 96 ALA A O 1
ATOM 675 N N . ASP A 1 97 ? 2.296 -14.349 9.028 1.00 64.69 97 ASP A N 1
ATOM 676 C CA . ASP A 1 97 ? 0.992 -14.018 9.611 1.00 64.69 97 ASP A CA 1
ATOM 677 C C . ASP A 1 97 ? 0.834 -14.218 11.124 1.00 64.69 97 ASP A C 1
ATOM 679 O O . ASP A 1 97 ? 0.988 -15.284 11.711 1.00 64.69 97 ASP A O 1
ATOM 683 N N . SER A 1 98 ? 0.503 -13.114 11.782 1.00 82.38 98 SER A N 1
ATOM 684 C CA . SER A 1 98 ? 0.240 -13.038 13.228 1.00 82.38 98 SER A CA 1
ATOM 685 C C . SER A 1 98 ? -0.721 -11.885 13.559 1.00 82.38 98 SER A C 1
ATOM 687 O O . SER A 1 98 ? -0.836 -11.42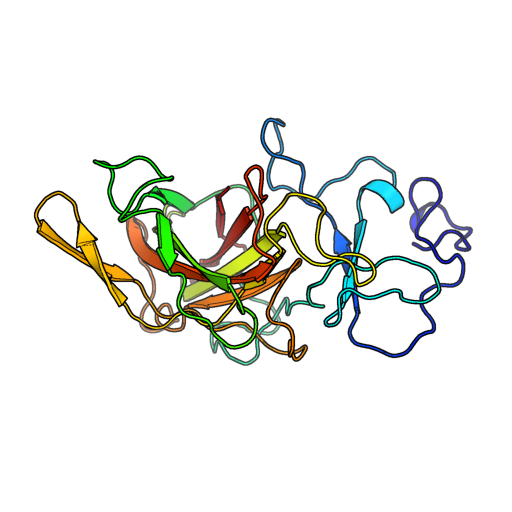4 14.695 1.00 82.38 98 SER A O 1
ATOM 689 N N . MET A 1 99 ? -1.439 -11.412 12.543 1.00 89.31 99 MET A N 1
ATOM 690 C CA . MET A 1 99 ? -2.493 -10.414 12.613 1.00 89.31 99 MET A CA 1
ATOM 691 C C . MET A 1 99 ? -3.617 -10.849 11.683 1.00 89.31 99 MET A C 1
ATOM 693 O O . MET A 1 99 ? -3.379 -11.510 10.676 1.00 89.31 99 MET A O 1
ATOM 697 N N . THR A 1 100 ? -4.845 -10.471 12.006 1.00 91.44 100 THR A N 1
ATOM 698 C CA . THR A 1 100 ? -5.994 -10.707 11.131 1.00 91.44 100 THR A CA 1
ATOM 699 C C . THR A 1 100 ? -6.571 -9.378 10.669 1.00 91.44 100 THR A C 1
ATOM 701 O O . THR A 1 100 ? -6.620 -8.419 11.441 1.00 91.44 100 THR A O 1
ATOM 704 N N . SER A 1 101 ? -6.994 -9.319 9.405 1.00 92.44 101 SER A N 1
ATOM 705 C CA . SER A 1 101 ? -7.762 -8.200 8.858 1.00 92.44 101 SER A CA 1
ATOM 706 C C . SER A 1 101 ? -9.223 -8.601 8.689 1.00 92.44 101 SER A C 1
ATOM 708 O O . SER A 1 101 ? -9.539 -9.750 8.379 1.00 92.44 101 SER A O 1
ATOM 710 N N . SER A 1 102 ? -10.123 -7.653 8.913 1.00 95.44 102 SER A N 1
ATOM 711 C CA . SER A 1 102 ? -11.562 -7.816 8.726 1.00 95.44 102 SER A CA 1
ATOM 712 C C . SER A 1 102 ? -12.205 -6.484 8.352 1.00 95.44 102 SER A C 1
ATOM 714 O O . SER A 1 102 ? -11.634 -5.413 8.577 1.00 95.44 102 SER A O 1
ATOM 716 N N . VAL A 1 103 ? -13.412 -6.546 7.791 1.00 96.94 103 VAL A N 1
ATOM 717 C CA . VAL A 1 103 ? -14.253 -5.359 7.604 1.00 96.94 103 VAL A CA 1
ATOM 718 C C . VAL A 1 103 ? -14.591 -4.712 8.950 1.00 96.94 103 VAL A C 1
ATOM 720 O O . VAL A 1 103 ? -14.632 -5.384 9.985 1.00 96.94 103 VAL A O 1
ATOM 723 N N . VAL A 1 104 ? -14.815 -3.396 8.944 1.00 97.38 104 VAL A N 1
ATOM 724 C CA . VAL A 1 104 ? -15.165 -2.660 10.166 1.00 97.38 104 VAL A CA 1
ATOM 725 C C . VAL A 1 104 ? -16.604 -2.942 10.609 1.00 97.38 104 VAL A C 1
ATOM 727 O O . VAL A 1 104 ? -16.851 -3.069 11.806 1.00 97.38 104 VAL A O 1
ATOM 730 N N . ASP A 1 105 ? -17.521 -3.107 9.654 1.00 97.88 105 ASP A N 1
ATOM 731 C CA . ASP A 1 105 ? -18.919 -3.470 9.867 1.00 97.88 105 ASP A CA 1
ATOM 732 C C . ASP A 1 105 ? -19.219 -4.842 9.240 1.00 97.88 105 ASP A C 1
ATOM 734 O O . ASP A 1 105 ? -19.352 -4.941 8.016 1.00 97.88 105 ASP A O 1
ATOM 738 N N . PRO A 1 106 ? -19.335 -5.911 10.047 1.00 96.81 106 PRO A N 1
ATOM 739 C CA . PRO A 1 106 ? -19.664 -7.247 9.553 1.00 96.81 106 PRO A CA 1
ATOM 740 C C . PRO A 1 106 ? -21.078 -7.387 8.971 1.00 96.81 106 PRO A C 1
ATOM 742 O O . PRO A 1 106 ? -21.355 -8.394 8.323 1.00 96.81 106 PRO A O 1
ATOM 745 N N . ALA A 1 107 ? -21.982 -6.428 9.207 1.00 97.62 107 ALA A N 1
ATOM 746 C CA . ALA A 1 107 ? -23.340 -6.455 8.662 1.00 97.62 107 ALA A CA 1
ATOM 747 C C . ALA A 1 107 ? -23.412 -5.963 7.206 1.00 97.62 107 ALA A C 1
ATOM 749 O O . ALA A 1 107 ? -24.466 -6.065 6.578 1.00 97.62 107 ALA A O 1
ATOM 750 N N . GLN A 1 108 ? -22.310 -5.439 6.663 1.00 97.88 108 GLN A N 1
ATOM 751 C CA . GLN A 1 108 ? -22.208 -4.954 5.289 1.00 97.88 108 GLN A CA 1
ATOM 752 C C . GLN A 1 108 ? -21.103 -5.704 4.546 1.00 97.88 108 GLN A C 1
ATOM 754 O O . GLN A 1 108 ? -20.091 -6.065 5.155 1.00 97.88 108 GLN A O 1
ATOM 759 N N . PRO A 1 109 ? -21.241 -5.924 3.227 1.00 95.81 109 PRO A N 1
ATOM 760 C CA . PRO A 1 109 ? -20.126 -6.421 2.438 1.00 95.81 109 PRO A CA 1
ATOM 761 C C . PRO A 1 109 ? -18.964 -5.417 2.466 1.00 95.81 109 PRO A C 1
ATOM 763 O O . PRO A 1 109 ? -19.129 -4.230 2.761 1.00 95.81 109 PRO A O 1
ATOM 766 N N . ASP A 1 110 ? -17.771 -5.896 2.142 1.00 93.44 110 ASP A N 1
ATOM 767 C CA . ASP A 1 110 ? -16.560 -5.078 2.013 1.00 93.44 110 ASP A CA 1
ATOM 768 C C . ASP A 1 110 ? -16.696 -3.934 0.995 1.00 93.44 110 ASP A C 1
ATOM 770 O O . ASP A 1 110 ? -16.089 -2.883 1.161 1.00 93.44 110 ASP A O 1
ATOM 774 N N . SER A 1 111 ? -17.530 -4.129 -0.021 1.00 93.00 111 SER A N 1
ATOM 775 C CA . SER A 1 111 ? -17.777 -3.225 -1.144 1.00 93.00 111 SER A CA 1
ATOM 776 C C . SER A 1 111 ? -18.895 -2.204 -0.910 1.00 93.00 111 SER A C 1
ATOM 778 O O . SER A 1 111 ? -19.167 -1.394 -1.799 1.00 93.00 111 SER A O 1
ATOM 780 N N . ALA A 1 112 ? -19.533 -2.201 0.264 1.00 95.25 112 ALA A N 1
ATOM 781 C CA . ALA A 1 112 ? -20.584 -1.249 0.616 1.00 95.25 112 ALA A CA 1
ATOM 782 C C . ALA A 1 112 ? -20.199 -0.381 1.816 1.00 95.25 112 ALA A C 1
ATOM 784 O O . ALA A 1 112 ? -19.321 -0.716 2.613 1.00 95.25 112 ALA A O 1
ATOM 785 N N . ALA A 1 113 ? -20.893 0.747 1.967 1.00 96.69 113 ALA A N 1
ATOM 786 C CA . ALA A 1 113 ? -20.756 1.569 3.158 1.00 96.69 113 ALA A CA 1
ATOM 787 C C . ALA A 1 113 ? -21.226 0.782 4.404 1.00 96.69 113 ALA A C 1
ATOM 789 O O . ALA A 1 113 ? -22.218 0.064 4.311 1.00 96.69 113 ALA A O 1
ATOM 790 N N . PRO A 1 114 ? -20.552 0.929 5.560 1.00 97.50 114 PRO A N 1
ATOM 791 C CA . PRO A 1 114 ? -19.462 1.869 5.801 1.00 97.50 114 PRO A CA 1
ATOM 792 C C . PRO A 1 114 ? -18.074 1.338 5.412 1.00 97.50 114 PRO A C 1
ATOM 794 O O . PRO A 1 114 ? -17.139 2.131 5.454 1.00 97.50 114 PRO A O 1
ATOM 797 N N . ASN A 1 115 ? -17.917 0.062 5.049 1.00 97.69 115 ASN A N 1
ATOM 798 C CA . ASN A 1 115 ? -16.619 -0.577 4.784 1.00 97.69 115 ASN A CA 1
ATOM 799 C C . ASN A 1 115 ? -15.872 0.033 3.591 1.00 97.69 115 ASN A C 1
ATOM 801 O O . ASN A 1 115 ? -14.652 0.202 3.651 1.00 97.69 115 ASN A O 1
ATOM 805 N N . LEU A 1 116 ? -16.611 0.427 2.554 1.00 96.44 116 LEU A N 1
ATOM 806 C CA . LEU A 1 116 ? -16.104 1.148 1.395 1.00 96.44 116 LEU A CA 1
ATOM 807 C C . LEU A 1 116 ? -16.978 2.366 1.104 1.00 96.44 116 LEU A C 1
ATOM 809 O O . LEU A 1 116 ? -18.202 2.271 1.020 1.00 96.44 116 LEU A O 1
ATOM 813 N N . VAL A 1 117 ? -16.349 3.530 0.950 1.00 96.69 117 VAL A N 1
ATOM 814 C CA . VAL A 1 117 ? -17.049 4.794 0.687 1.00 96.69 117 VAL A CA 1
ATOM 815 C C . VAL A 1 117 ? -16.410 5.516 -0.484 1.00 96.69 117 VAL A C 1
ATOM 817 O O . VAL A 1 117 ? -15.191 5.676 -0.556 1.00 96.69 117 VAL A O 1
ATOM 820 N N . ARG A 1 118 ? -17.258 5.989 -1.394 1.00 95.31 118 ARG A N 1
ATOM 821 C CA . ARG A 1 118 ? -16.864 6.753 -2.568 1.00 95.31 118 ARG A CA 1
ATOM 822 C C . ARG A 1 118 ? -17.396 8.174 -2.445 1.00 95.31 118 ARG A C 1
ATOM 824 O O . ARG A 1 118 ? -18.600 8.380 -2.374 1.00 95.31 118 ARG A O 1
ATOM 831 N N . ASP A 1 119 ? -16.488 9.139 -2.416 1.00 95.75 119 ASP A N 1
ATOM 832 C CA . ASP A 1 119 ? -16.784 10.569 -2.334 1.00 95.75 119 ASP A CA 1
ATOM 833 C C . ASP A 1 119 ? -16.294 11.237 -3.621 1.00 95.75 119 ASP A C 1
ATOM 835 O O . ASP A 1 119 ? -15.141 11.060 -4.013 1.00 95.75 119 ASP A O 1
ATOM 839 N N . SER A 1 120 ? -17.167 11.952 -4.325 1.00 96.31 120 SER A N 1
ATOM 840 C CA . SER A 1 120 ? -16.842 12.625 -5.589 1.00 96.31 120 SER A CA 1
ATOM 841 C C . SER A 1 120 ? -16.209 14.006 -5.402 1.00 96.31 120 SER A C 1
ATOM 843 O O . SER A 1 120 ? -15.868 14.658 -6.387 1.00 96.31 120 SER A O 1
ATOM 845 N N . THR A 1 121 ? -16.053 14.475 -4.164 1.00 97.50 121 THR A N 1
ATOM 846 C CA . THR A 1 121 ? -15.456 15.779 -3.863 1.00 97.50 121 THR A CA 1
ATOM 847 C C . THR A 1 121 ? -13.971 15.764 -4.190 1.00 97.50 121 THR A C 1
ATOM 849 O O . THR A 1 121 ? -13.202 15.041 -3.556 1.00 97.50 121 THR A O 1
ATOM 852 N N . ALA A 1 122 ? -13.567 16.560 -5.180 1.00 97.94 122 ALA A N 1
ATOM 853 C CA . ALA A 1 122 ? -12.188 16.619 -5.645 1.00 97.94 122 ALA A CA 1
ATOM 854 C C . ALA A 1 122 ? -11.211 17.025 -4.529 1.00 97.94 122 ALA A C 1
ATOM 856 O O . ALA A 1 122 ? -11.474 17.933 -3.739 1.00 97.94 122 ALA A O 1
ATOM 857 N N . VAL A 1 123 ? -10.049 16.376 -4.515 1.00 97.94 123 VAL A N 1
ATOM 858 C CA . VAL A 1 123 ? -8.929 16.667 -3.613 1.00 97.94 123 VAL A CA 1
ATOM 859 C C . VAL A 1 123 ? -7.618 16.724 -4.397 1.00 97.94 123 VAL A C 1
ATOM 861 O O . VAL A 1 123 ? -7.528 16.245 -5.532 1.00 97.94 123 VAL A O 1
ATOM 864 N N . THR A 1 124 ? -6.562 17.270 -3.792 1.00 97.56 124 THR A N 1
ATOM 865 C CA . THR A 1 124 ? -5.202 17.133 -4.335 1.00 97.56 124 THR A CA 1
ATOM 866 C C . THR A 1 124 ? -4.872 15.653 -4.506 1.00 97.56 124 THR A C 1
ATOM 868 O O . THR A 1 124 ? -5.063 14.874 -3.574 1.00 97.56 124 THR A O 1
ATOM 871 N N . ASN A 1 125 ? -4.373 15.268 -5.686 1.00 97.44 125 ASN A N 1
ATOM 872 C CA . ASN A 1 125 ? -4.124 13.867 -6.052 1.00 97.44 125 ASN A CA 1
ATOM 873 C C . ASN A 1 125 ? -5.393 12.989 -6.085 1.00 97.44 125 ASN A C 1
ATOM 875 O O . ASN A 1 125 ? -5.307 11.773 -5.973 1.00 97.44 125 ASN A O 1
ATOM 879 N N . GLY A 1 126 ? -6.567 13.591 -6.280 1.00 97.56 126 GLY A N 1
ATOM 880 C CA . GLY A 1 126 ? -7.843 12.896 -6.420 1.00 97.56 126 GLY A CA 1
ATOM 881 C C . GLY A 1 126 ? -8.883 13.791 -7.083 1.00 97.56 126 GLY A C 1
ATOM 882 O O . GLY A 1 126 ? -9.869 14.170 -6.458 1.00 97.56 126 GLY A O 1
ATOM 883 N N . THR A 1 127 ? -8.658 14.170 -8.341 1.00 97.38 127 THR A N 1
ATOM 884 C CA . THR A 1 127 ? -9.534 15.084 -9.102 1.00 97.38 127 THR A CA 1
ATOM 885 C C . THR A 1 127 ? -10.960 14.561 -9.287 1.00 97.38 127 THR A C 1
ATOM 887 O O . THR A 1 127 ? -11.878 15.359 -9.435 1.00 97.38 127 THR A O 1
ATOM 890 N N . SER A 1 128 ? -11.166 13.241 -9.238 1.00 96.56 128 SER A N 1
ATOM 891 C CA . SER A 1 128 ? -12.493 12.600 -9.242 1.00 96.56 128 SER A CA 1
ATOM 892 C C . SER A 1 128 ? -12.987 12.237 -7.826 1.00 96.56 128 SER A C 1
ATOM 894 O O . SER A 1 128 ? -13.992 11.542 -7.676 1.00 96.56 128 SER A O 1
ATOM 896 N N . GLY A 1 129 ? -12.264 12.662 -6.784 1.00 97.56 129 GLY A N 1
ATOM 897 C CA . GLY A 1 129 ? -12.575 12.541 -5.354 1.00 97.56 129 GLY A CA 1
ATOM 898 C C . GLY A 1 129 ? -11.809 11.445 -4.596 1.00 97.56 129 GLY A C 1
ATOM 899 O O . GLY A 1 129 ? -10.727 11.054 -5.029 1.00 97.56 129 GLY A O 1
ATOM 900 N N . THR A 1 130 ? -12.374 10.870 -3.521 1.00 97.56 130 THR A N 1
ATOM 901 C CA . THR A 1 130 ? -11.712 9.860 -2.656 1.00 97.56 130 THR A CA 1
ATOM 902 C C . THR A 1 130 ? -12.442 8.523 -2.467 1.00 97.56 130 THR A C 1
ATOM 904 O O . THR A 1 130 ? -13.671 8.451 -2.436 1.00 97.56 130 THR A O 1
ATOM 907 N N . LEU A 1 131 ? -11.674 7.424 -2.449 1.00 96.69 131 LEU A N 1
ATOM 908 C CA . LEU A 1 131 ? -12.121 6.050 -2.220 1.00 96.69 131 LEU A CA 1
ATOM 909 C C . LEU A 1 131 ? -11.560 5.672 -0.861 1.00 96.69 131 LEU A C 1
ATOM 911 O O . LEU A 1 131 ? -10.344 5.642 -0.678 1.00 96.69 131 LEU A O 1
ATOM 915 N N . LYS A 1 132 ? -12.452 5.423 0.082 1.00 97.50 132 LYS A N 1
ATOM 916 C CA . LYS A 1 132 ? -12.112 5.109 1.461 1.00 97.50 132 LYS A CA 1
ATOM 917 C C . LYS A 1 132 ? -12.379 3.638 1.696 1.00 97.50 132 LYS A C 1
ATOM 919 O O . LYS A 1 132 ? -13.488 3.184 1.427 1.00 97.50 132 LYS A O 1
ATOM 924 N N . ILE A 1 133 ? -11.380 2.925 2.198 1.00 97.06 133 ILE A N 1
ATOM 925 C CA . ILE A 1 133 ? -11.496 1.518 2.590 1.00 97.06 133 ILE A CA 1
ATOM 926 C C . ILE A 1 133 ? -11.212 1.423 4.077 1.00 97.06 133 ILE A C 1
ATOM 928 O O . ILE A 1 133 ? -10.191 1.919 4.550 1.00 97.06 133 ILE A O 1
ATOM 932 N N . ARG A 1 134 ? -12.120 0.802 4.821 1.00 97.75 134 ARG A N 1
ATOM 933 C CA . ARG A 1 134 ? -12.075 0.762 6.281 1.00 97.75 134 ARG A CA 1
ATOM 934 C C . ARG A 1 134 ? -11.879 -0.655 6.759 1.00 97.75 134 ARG A C 1
ATOM 936 O O . ARG A 1 134 ? -12.654 -1.547 6.416 1.00 97.75 134 ARG A O 1
ATOM 943 N N . ARG A 1 135 ? -10.835 -0.855 7.556 1.00 97.38 135 ARG A N 1
ATOM 944 C CA . ARG A 1 135 ? -10.401 -2.180 7.998 1.00 97.38 135 ARG A CA 1
ATOM 945 C C . ARG A 1 135 ? -10.128 -2.178 9.487 1.00 97.38 135 ARG A C 1
ATOM 947 O O . ARG A 1 135 ? -9.698 -1.176 10.061 1.00 97.38 135 ARG A O 1
ATOM 954 N N . LYS A 1 136 ? -10.391 -3.325 10.099 1.00 97.56 136 LYS A N 1
ATOM 955 C CA . LYS A 1 136 ? -10.052 -3.632 11.482 1.00 97.56 136 LYS A CA 1
ATOM 956 C C . LYS A 1 136 ? -8.944 -4.673 11.488 1.00 97.56 136 LYS A C 1
ATOM 958 O O . LYS A 1 136 ? -9.148 -5.789 11.005 1.00 97.56 136 LYS A O 1
ATOM 963 N N . TYR A 1 137 ? -7.815 -4.315 12.084 1.00 97.00 137 TYR A N 1
ATOM 964 C CA . TYR A 1 137 ? -6.666 -5.194 12.262 1.00 97.00 137 TYR A CA 1
ATOM 965 C C . TYR A 1 137 ? -6.587 -5.662 13.710 1.00 97.00 137 TYR A C 1
ATOM 967 O O . TYR A 1 137 ? -6.536 -4.835 14.619 1.00 97.00 137 TYR A O 1
ATOM 975 N N . THR A 1 138 ? -6.566 -6.977 13.928 1.00 96.50 138 THR A N 1
ATOM 976 C CA . THR A 1 138 ? -6.459 -7.581 15.264 1.00 96.50 138 THR A CA 1
ATOM 977 C C . THR A 1 138 ? -5.088 -8.200 15.452 1.00 96.50 138 THR A C 1
ATOM 979 O O . THR A 1 138 ? -4.700 -9.109 14.714 1.00 96.50 138 THR A O 1
ATOM 982 N N . ASN A 1 139 ? -4.360 -7.744 16.468 1.00 94.88 139 ASN A N 1
ATOM 983 C CA . ASN A 1 139 ? -3.085 -8.337 16.839 1.00 94.88 139 ASN A CA 1
ATOM 984 C C . ASN A 1 139 ? -3.318 -9.739 17.418 1.00 94.88 139 ASN A C 1
ATOM 986 O O . ASN A 1 139 ? -3.901 -9.870 18.489 1.00 94.88 139 ASN A O 1
ATOM 990 N N . SER A 1 140 ? -2.850 -10.774 16.727 1.00 92.62 140 SER A N 1
ATOM 991 C CA . SER A 1 140 ? -2.979 -12.178 17.145 1.00 92.62 140 SER A CA 1
ATOM 992 C C . SER A 1 140 ? -1.607 -12.833 17.345 1.00 92.62 140 SER A C 1
ATOM 994 O O . SER A 1 140 ? -1.468 -14.048 17.237 1.00 92.62 140 SER A O 1
ATOM 996 N N . SER A 1 141 ? -0.572 -12.026 17.598 1.00 89.25 141 SER A N 1
ATOM 997 C CA . SER A 1 141 ? 0.830 -12.459 17.565 1.00 89.25 141 SER A CA 1
ATOM 998 C C . SER A 1 141 ? 1.329 -13.124 18.843 1.00 89.25 141 SER A C 1
ATOM 1000 O O . SER A 1 141 ? 2.461 -13.601 18.895 1.00 89.25 141 SER A O 1
ATOM 1002 N N . GLY A 1 142 ? 0.526 -13.115 19.907 1.00 90.12 142 GLY A N 1
ATOM 1003 C CA . GLY A 1 142 ? 0.958 -13.517 21.244 1.00 90.12 142 GLY A CA 1
ATOM 1004 C C . GLY A 1 142 ? 1.837 -12.478 21.952 1.00 90.12 142 GLY A C 1
ATOM 1005 O O . GLY A 1 142 ? 2.215 -12.698 23.098 1.00 90.12 142 GLY A O 1
ATOM 1006 N N . GLN A 1 143 ? 2.148 -11.345 21.313 1.00 90.50 143 GLN A N 1
ATOM 1007 C CA . GLN A 1 143 ? 2.955 -10.254 21.867 1.00 90.50 143 GLN A CA 1
ATOM 1008 C C . GLN A 1 143 ? 2.267 -8.905 21.653 1.00 90.50 143 GLN A C 1
ATOM 1010 O O . GLN A 1 143 ? 1.403 -8.765 20.793 1.00 90.50 143 GLN A O 1
ATOM 1015 N N . ALA A 1 144 ? 2.642 -7.892 22.431 1.00 92.94 144 ALA A N 1
ATOM 1016 C CA . ALA A 1 144 ? 2.181 -6.528 22.191 1.00 92.94 144 ALA A CA 1
ATOM 1017 C C . ALA A 1 144 ? 2.937 -5.903 21.002 1.00 92.94 144 ALA A C 1
ATOM 1019 O O . ALA A 1 144 ? 4.147 -6.107 20.864 1.00 92.94 144 ALA A O 1
ATOM 1020 N N . LEU A 1 145 ? 2.246 -5.138 20.152 1.00 92.38 145 LEU A N 1
ATOM 1021 C CA . LEU A 1 145 ? 2.861 -4.396 19.045 1.00 92.38 145 LEU A CA 1
ATOM 1022 C C . LEU A 1 145 ? 3.135 -2.954 19.462 1.00 92.38 145 LEU A C 1
ATOM 1024 O O . LEU A 1 145 ? 2.268 -2.293 20.023 1.00 92.38 145 LEU A O 1
ATOM 1028 N N . ILE A 1 146 ? 4.330 -2.460 19.153 1.00 92.25 146 ILE A N 1
ATOM 1029 C CA . ILE A 1 146 ? 4.808 -1.117 19.519 1.00 92.25 146 ILE A CA 1
ATOM 1030 C C . ILE A 1 146 ? 4.902 -0.163 18.325 1.00 92.25 146 ILE A C 1
ATOM 1032 O O . ILE A 1 146 ? 5.291 0.989 18.492 1.00 92.25 146 ILE A O 1
ATOM 1036 N N . ALA A 1 147 ? 4.591 -0.644 17.122 1.00 91.12 147 ALA A N 1
ATOM 1037 C CA . ALA A 1 147 ? 4.432 0.173 15.928 1.00 91.12 147 ALA A CA 1
ATOM 1038 C C . ALA A 1 147 ? 3.650 -0.585 14.856 1.00 91.12 147 ALA A C 1
ATOM 1040 O O . ALA A 1 147 ? 3.766 -1.810 14.761 1.00 91.12 147 ALA A O 1
ATOM 1041 N N . MET A 1 148 ? 2.928 0.162 14.023 1.00 91.06 148 MET A N 1
ATOM 1042 C CA . MET A 1 148 ? 2.182 -0.340 12.873 1.00 91.06 148 MET A CA 1
ATOM 1043 C C . MET A 1 148 ? 2.487 0.486 11.622 1.00 91.06 148 MET A C 1
ATOM 1045 O O . MET A 1 148 ? 2.586 1.716 11.662 1.00 91.06 148 MET A O 1
ATOM 1049 N N . ARG A 1 149 ? 2.627 -0.207 10.495 1.00 92.31 149 ARG A N 1
ATOM 1050 C CA . ARG A 1 149 ? 2.799 0.355 9.156 1.00 92.31 149 ARG A CA 1
ATOM 1051 C C . ARG A 1 149 ? 1.946 -0.436 8.174 1.00 92.31 149 ARG A C 1
ATOM 1053 O O . ARG A 1 149 ? 1.802 -1.640 8.313 1.00 92.31 149 ARG A O 1
ATOM 1060 N N . PHE A 1 150 ? 1.443 0.222 7.145 1.00 94.25 150 PHE A N 1
ATOM 1061 C CA . PHE A 1 150 ? 0.688 -0.403 6.068 1.00 94.25 150 PHE A CA 1
ATOM 1062 C C . PHE A 1 150 ? 1.413 -0.145 4.758 1.00 94.25 150 PHE A C 1
ATOM 1064 O O . PHE A 1 150 ? 1.571 1.008 4.357 1.00 94.25 150 PHE A O 1
ATOM 1071 N N . ARG A 1 151 ? 1.903 -1.199 4.112 1.00 94.00 151 ARG A N 1
ATOM 1072 C CA . ARG A 1 151 ? 2.638 -1.118 2.850 1.00 94.00 151 ARG A CA 1
ATOM 1073 C C . ARG A 1 151 ? 1.729 -1.486 1.694 1.00 94.00 151 ARG A C 1
ATOM 1075 O O . ARG A 1 151 ? 1.109 -2.542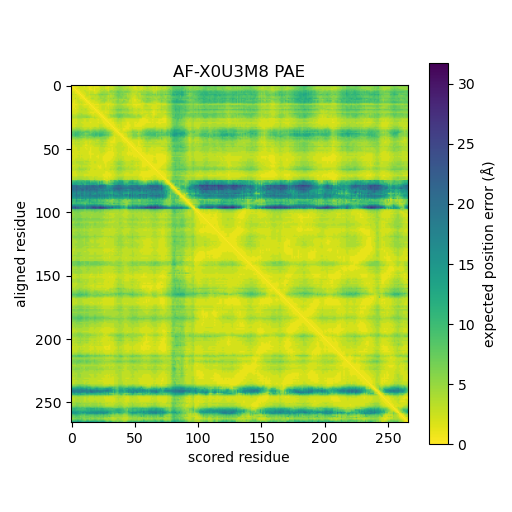 1.703 1.00 94.00 151 ARG A O 1
ATOM 1082 N N . ILE A 1 152 ? 1.701 -0.640 0.676 1.00 95.12 152 ILE A N 1
ATOM 1083 C CA . ILE A 1 152 ? 0.950 -0.897 -0.549 1.00 95.12 152 ILE A CA 1
ATOM 1084 C C . ILE A 1 152 ? 1.794 -1.800 -1.444 1.00 95.12 152 ILE A C 1
ATOM 1086 O O . ILE A 1 152 ? 2.897 -1.429 -1.847 1.00 95.12 152 ILE A O 1
ATOM 1090 N N . VAL A 1 153 ? 1.281 -2.982 -1.763 1.00 93.25 153 VAL A N 1
ATOM 1091 C CA . VAL A 1 153 ? 1.943 -3.969 -2.636 1.00 93.25 153 VAL A CA 1
ATOM 1092 C C . VAL A 1 153 ? 1.157 -4.251 -3.918 1.00 93.25 153 VAL A C 1
ATOM 1094 O O . VAL A 1 153 ? 1.677 -4.880 -4.834 1.00 93.25 153 VAL A O 1
ATOM 1097 N N . GLY A 1 154 ? -0.061 -3.719 -4.017 1.00 92.94 154 GLY A N 1
ATOM 1098 C CA . GLY A 1 154 ? -0.858 -3.673 -5.236 1.00 92.94 154 GLY A CA 1
ATOM 1099 C C . GLY A 1 154 ? -1.696 -2.400 -5.256 1.00 92.94 154 GLY A C 1
ATOM 1100 O O . GLY A 1 154 ? -2.332 -2.065 -4.259 1.00 92.94 154 GLY A O 1
ATOM 1101 N N . LEU A 1 155 ? -1.663 -1.667 -6.367 1.00 94.44 155 LEU A N 1
ATOM 1102 C CA . LEU A 1 155 ? -2.500 -0.488 -6.576 1.00 94.44 155 LEU A CA 1
ATOM 1103 C C . LEU A 1 155 ? -2.704 -0.257 -8.077 1.00 94.44 155 LEU A C 1
ATOM 1105 O O . LEU A 1 155 ? -1.719 -0.194 -8.815 1.00 94.44 155 LEU A O 1
ATOM 1109 N N . SER A 1 156 ? -3.946 -0.092 -8.533 1.00 94.88 156 SER A N 1
ATOM 1110 C CA . SER A 1 156 ? -4.221 0.431 -9.880 1.00 94.88 156 SER A CA 1
ATOM 1111 C C . SER A 1 156 ? -3.827 1.908 -9.929 1.00 94.88 156 SER A C 1
ATOM 1113 O O . SER A 1 156 ? -4.488 2.750 -9.329 1.00 94.88 156 SER A O 1
ATOM 1115 N N . THR A 1 157 ? -2.714 2.225 -10.591 1.00 96.56 157 THR A N 1
ATOM 1116 C CA . THR A 1 157 ? -2.130 3.575 -10.621 1.00 96.56 157 THR A CA 1
ATOM 1117 C C . THR A 1 157 ? -1.290 3.791 -11.883 1.00 96.56 157 THR A C 1
ATOM 1119 O O . THR A 1 157 ? -1.147 2.876 -12.702 1.00 96.56 157 THR A O 1
ATOM 1122 N N . LEU A 1 158 ? -0.737 4.994 -12.058 1.00 96.38 158 LEU A N 1
ATOM 1123 C CA . LEU A 1 158 ? 0.079 5.359 -13.219 1.00 96.38 158 LEU A CA 1
ATOM 1124 C C . LEU A 1 158 ? 1.207 4.350 -13.485 1.00 96.38 158 LEU A C 1
ATOM 1126 O O . LEU A 1 158 ? 1.941 3.957 -12.577 1.00 96.38 158 LEU A O 1
ATOM 1130 N N . THR A 1 159 ? 1.386 3.991 -14.754 1.00 96.81 159 THR A N 1
ATOM 1131 C CA . THR A 1 159 ? 2.539 3.227 -15.246 1.00 96.81 159 THR A CA 1
ATOM 1132 C C . THR A 1 159 ? 3.060 3.869 -16.527 1.00 96.81 159 THR A C 1
ATOM 1134 O O . THR A 1 159 ? 2.307 4.066 -17.478 1.00 96.81 159 THR A O 1
ATOM 1137 N N . GLY A 1 160 ? 4.342 4.236 -16.560 1.00 97.00 160 GLY A N 1
ATOM 1138 C CA . GLY A 1 160 ? 4.944 4.913 -17.715 1.00 97.00 160 GLY A CA 1
ATOM 1139 C C . GLY A 1 160 ? 4.313 6.276 -18.040 1.00 97.00 160 GLY A C 1
ATOM 1140 O O . GLY A 1 160 ? 4.373 6.724 -19.179 1.00 97.00 160 GLY A O 1
ATOM 1141 N N . GLY A 1 161 ? 3.695 6.932 -17.055 1.00 95.56 161 GLY A N 1
ATOM 1142 C CA . GLY A 1 161 ? 2.997 8.212 -17.190 1.00 95.56 161 GLY A CA 1
ATOM 1143 C C . GLY A 1 161 ? 1.535 8.098 -17.629 1.00 95.56 161 GLY A C 1
ATOM 1144 O O . GLY A 1 161 ? 0.863 9.121 -17.737 1.00 95.56 161 GLY A O 1
ATOM 1145 N N . ALA A 1 162 ? 1.027 6.886 -17.856 1.00 95.62 162 ALA A N 1
ATOM 1146 C CA . ALA A 1 162 ? -0.352 6.648 -18.263 1.00 95.62 162 ALA A CA 1
ATOM 1147 C C . ALA A 1 162 ? -1.175 6.034 -17.125 1.00 95.62 162 ALA A C 1
ATOM 1149 O O . ALA A 1 162 ? -0.713 5.126 -16.432 1.00 95.62 162 ALA A O 1
ATOM 1150 N N . ALA A 1 163 ? -2.408 6.514 -16.956 1.00 93.25 163 ALA A N 1
ATOM 1151 C CA . ALA A 1 163 ? -3.395 5.877 -16.091 1.00 93.25 163 ALA A CA 1
ATOM 1152 C C . ALA A 1 163 ? -3.778 4.489 -16.636 1.00 93.25 163 ALA A C 1
ATOM 1154 O O . ALA A 1 163 ? -3.761 4.283 -17.856 1.00 93.25 163 ALA A O 1
ATOM 1155 N N . PRO A 1 164 ? -4.138 3.534 -15.762 1.00 90.25 164 PRO A N 1
ATOM 1156 C CA . PRO A 1 164 ? -4.569 2.214 -16.199 1.00 90.25 164 PRO A CA 1
ATOM 1157 C C . PRO A 1 164 ? -5.868 2.324 -17.012 1.00 90.25 164 PRO A C 1
ATOM 1159 O O . PRO A 1 164 ? -6.851 2.920 -16.575 1.00 90.25 164 PRO A O 1
ATOM 1162 N N . ALA A 1 165 ? -5.880 1.750 -18.217 1.00 88.94 165 ALA A N 1
ATOM 1163 C CA . ALA A 1 165 ? -7.022 1.850 -19.121 1.00 88.94 165 ALA A CA 1
ATOM 1164 C C . ALA A 1 165 ? -8.267 1.162 -18.532 1.00 88.94 165 ALA A C 1
ATOM 1166 O O . ALA A 1 165 ? -8.226 -0.015 -18.177 1.00 88.94 165 ALA A O 1
ATOM 1167 N N . GLY A 1 166 ? -9.379 1.899 -18.444 1.00 86.94 166 GLY A N 1
ATOM 1168 C CA . GLY A 1 166 ? -10.663 1.387 -17.951 1.00 86.94 166 GLY A CA 1
ATOM 1169 C C . GLY A 1 166 ? -10.742 1.146 -16.437 1.00 86.94 166 GLY A C 1
ATOM 1170 O O . GLY A 1 166 ? -11.802 0.749 -15.959 1.00 86.94 166 GLY A O 1
ATOM 1171 N N . GLN A 1 167 ? -9.671 1.412 -15.681 1.00 91.00 167 GLN A N 1
ATOM 1172 C CA . GLN A 1 167 ? -9.616 1.240 -14.225 1.00 91.00 167 GLN A CA 1
ATOM 1173 C C . GLN A 1 167 ? -9.461 2.586 -13.510 1.00 91.00 167 GLN A C 1
ATOM 1175 O O . GLN A 1 167 ? -9.192 3.613 -14.132 1.00 91.00 167 GLN A O 1
ATOM 1180 N N . LEU A 1 168 ? -9.618 2.581 -12.185 1.00 92.62 168 LEU A N 1
ATOM 1181 C CA . LEU A 1 168 ? -9.297 3.748 -11.362 1.00 92.62 168 LEU A CA 1
ATOM 1182 C C . LEU A 1 168 ? -7.781 4.003 -11.345 1.00 92.62 168 LEU A C 1
ATOM 1184 O O . LEU A 1 168 ? -7.004 3.076 -11.127 1.00 92.62 168 LEU A O 1
ATOM 1188 N N . ASP A 1 169 ? -7.375 5.267 -11.501 1.00 96.00 169 ASP A N 1
ATOM 1189 C CA . ASP A 1 169 ? -6.035 5.740 -11.117 1.00 96.00 169 ASP A CA 1
ATOM 1190 C C . ASP A 1 169 ? -6.073 6.179 -9.651 1.00 96.00 169 ASP A C 1
ATOM 1192 O O . ASP A 1 169 ? -6.612 7.244 -9.324 1.00 96.00 169 ASP A O 1
ATOM 1196 N N . LEU A 1 170 ? -5.551 5.326 -8.772 1.00 97.44 170 LEU A N 1
ATOM 1197 C CA . LEU A 1 170 ? -5.556 5.505 -7.327 1.00 97.44 170 LEU A CA 1
ATOM 1198 C C . LEU A 1 170 ? -4.220 6.049 -6.825 1.00 97.44 170 LEU A C 1
ATOM 1200 O O . LEU A 1 170 ? -3.145 5.669 -7.293 1.00 97.44 170 LEU A O 1
ATOM 1204 N N . ARG A 1 171 ? -4.302 6.918 -5.816 1.00 98.00 171 ARG A N 1
ATOM 1205 C CA . ARG A 1 171 ? -3.161 7.546 -5.143 1.00 98.00 171 ARG A CA 1
ATOM 1206 C C . ARG A 1 171 ? -3.394 7.529 -3.642 1.00 98.00 171 ARG A C 1
ATOM 1208 O O . ARG A 1 171 ? -4.377 8.088 -3.167 1.00 98.00 171 ARG A O 1
ATOM 1215 N N . ALA A 1 172 ? -2.515 6.898 -2.880 1.00 98.00 172 ALA A N 1
ATOM 1216 C CA . ALA A 1 172 ? -2.618 6.871 -1.428 1.00 98.00 172 ALA A CA 1
ATOM 1217 C C . ALA A 1 172 ? -2.370 8.260 -0.834 1.00 98.00 172 ALA A C 1
ATOM 1219 O O . ALA A 1 172 ? -1.404 8.942 -1.191 1.00 98.00 172 ALA A O 1
ATOM 1220 N N . LEU A 1 173 ? -3.242 8.664 0.085 1.00 98.50 173 LEU A N 1
ATOM 1221 C CA . LEU A 1 173 ? -3.203 9.949 0.772 1.00 98.50 173 LEU A CA 1
ATOM 1222 C C . LEU A 1 173 ? -3.048 9.739 2.283 1.00 98.50 173 LEU A C 1
ATOM 1224 O O . LEU A 1 173 ? -3.226 8.638 2.806 1.00 98.50 173 LEU A O 1
ATOM 1228 N N . ASN A 1 174 ? -2.767 10.828 3.000 1.00 97.69 174 ASN A N 1
ATOM 1229 C CA . ASN A 1 174 ? -2.968 10.844 4.445 1.00 97.69 174 ASN A CA 1
ATOM 1230 C C . ASN A 1 174 ? -4.452 10.624 4.766 1.00 97.69 174 ASN A C 1
ATOM 1232 O O . ASN A 1 174 ? -5.340 11.060 4.023 1.00 97.69 174 ASN A O 1
ATOM 1236 N N . SER A 1 175 ? -4.706 9.994 5.906 1.00 97.19 175 SER A N 1
ATOM 1237 C CA . SER A 1 175 ? -6.053 9.764 6.422 1.00 97.19 175 SER A CA 1
ATOM 1238 C C . SER A 1 175 ? -6.157 10.399 7.808 1.00 97.19 175 SER A C 1
ATOM 1240 O O . SER A 1 175 ? -5.298 10.132 8.650 1.00 97.19 175 SER A O 1
ATOM 1242 N N . PRO A 1 176 ? -7.137 11.282 8.061 1.00 96.56 176 PRO A N 1
ATOM 1243 C CA . PRO A 1 176 ? -7.350 11.837 9.393 1.00 96.56 176 PRO A CA 1
ATOM 1244 C C . PRO A 1 176 ? -7.990 10.791 10.317 1.00 96.56 176 PRO A C 1
ATOM 1246 O O . PRO A 1 176 ? -8.511 9.779 9.852 1.00 96.56 176 PRO A O 1
ATOM 1249 N N . THR A 1 177 ? -8.005 11.059 11.624 1.00 97.69 177 THR A N 1
ATOM 1250 C CA . THR A 1 177 ? -8.868 10.317 12.552 1.00 97.69 177 THR A CA 1
ATOM 1251 C C . THR A 1 177 ? -10.327 10.526 12.151 1.00 97.69 177 THR A C 1
ATOM 1253 O O . THR A 1 177 ? -10.727 11.660 11.880 1.00 97.69 177 THR A O 1
ATOM 1256 N N . GLN A 1 178 ? -11.120 9.455 12.114 1.00 97.06 178 GLN A N 1
ATOM 1257 C CA . GLN A 1 178 ? -12.521 9.513 11.693 1.00 97.06 178 GLN A CA 1
ATOM 1258 C C . GLN A 1 178 ? -13.427 8.701 12.607 1.00 97.06 178 GLN A C 1
ATOM 1260 O O . GLN A 1 178 ? -13.114 7.564 12.948 1.00 97.06 178 GLN A O 1
ATOM 1265 N N . THR A 1 179 ? -14.590 9.253 12.943 1.00 98.19 179 THR A N 1
ATOM 1266 C CA . THR A 1 179 ? -15.675 8.493 13.572 1.00 98.19 179 THR A CA 1
ATOM 1267 C C . THR A 1 179 ? -16.544 7.872 12.486 1.00 98.19 179 THR A C 1
ATOM 1269 O O . THR A 1 179 ? -17.028 8.560 11.589 1.00 98.19 179 THR A O 1
ATOM 1272 N N . ILE A 1 180 ? -16.738 6.562 12.568 1.00 98.06 180 ILE A N 1
ATOM 1273 C CA . ILE A 1 180 ? -17.496 5.765 11.609 1.00 98.06 180 ILE A CA 1
ATOM 1274 C C . ILE A 1 180 ? -18.733 5.239 12.320 1.00 98.06 180 ILE A C 1
ATOM 1276 O O . ILE A 1 180 ? -18.611 4.574 13.346 1.00 98.06 180 ILE A O 1
ATOM 1280 N N . THR A 1 181 ? -19.908 5.518 11.766 1.00 98.25 181 THR A N 1
ATOM 1281 C CA . THR A 1 181 ? -21.170 4.919 12.213 1.00 98.25 181 THR A CA 1
ATOM 1282 C C . THR A 1 181 ? -21.370 3.574 11.524 1.00 98.25 181 THR A C 1
ATOM 1284 O O . THR A 1 181 ? -21.238 3.482 10.301 1.00 98.25 181 THR A O 1
ATOM 1287 N N . LEU A 1 182 ? -21.666 2.545 12.313 1.00 98.00 182 LEU A N 1
ATOM 1288 C CA . LEU A 1 182 ? -21.957 1.192 11.847 1.00 98.00 182 LEU A CA 1
ATOM 1289 C C . LEU A 1 182 ? -23.460 1.014 11.584 1.00 98.00 182 LEU A C 1
ATOM 1291 O O . LEU A 1 182 ? -24.284 1.843 11.977 1.00 98.00 182 LEU A O 1
ATOM 1295 N N . THR A 1 183 ? -23.827 -0.088 10.933 1.00 97.44 183 THR A N 1
ATOM 1296 C CA . THR A 1 183 ? -25.219 -0.442 10.610 1.00 97.44 183 THR A CA 1
ATOM 1297 C C . THR A 1 183 ? -26.093 -0.558 11.861 1.00 97.44 183 THR A C 1
ATOM 1299 O O . THR A 1 183 ? -27.271 -0.214 11.823 1.00 97.44 183 THR A O 1
ATOM 1302 N N . ASP A 1 184 ? -25.519 -0.981 12.989 1.00 96.81 184 ASP A N 1
ATOM 1303 C CA . ASP A 1 184 ? -26.205 -1.076 14.282 1.00 96.81 184 ASP A CA 1
ATOM 1304 C C . ASP A 1 184 ? -26.292 0.261 15.042 1.00 96.81 184 ASP A C 1
ATOM 1306 O O . ASP A 1 184 ? -26.696 0.284 16.204 1.00 96.81 184 ASP A O 1
ATOM 1310 N N . THR A 1 185 ? -25.933 1.376 14.395 1.00 96.44 185 THR A N 1
ATOM 1311 C CA . THR A 1 185 ? -25.879 2.752 14.926 1.00 96.44 185 THR A CA 1
ATOM 1312 C C . THR A 1 185 ? -24.778 3.030 15.948 1.00 96.44 185 THR A C 1
ATOM 1314 O O . THR A 1 185 ? -24.594 4.186 16.341 1.00 96.44 185 THR A O 1
ATOM 1317 N N . THR A 1 186 ? -24.000 2.021 16.345 1.00 97.88 186 THR A N 1
ATOM 1318 C CA . THR A 1 186 ? -22.808 2.245 17.165 1.00 97.88 186 THR A CA 1
ATOM 1319 C C . THR A 1 186 ? -21.719 2.939 16.350 1.00 97.88 186 THR A C 1
ATOM 1321 O O . THR A 1 186 ? -21.807 3.077 15.124 1.00 97.88 186 THR A O 1
ATOM 1324 N N . THR A 1 187 ? -20.689 3.434 17.033 1.00 98.00 187 THR A N 1
ATOM 1325 C CA . THR A 1 187 ? -19.571 4.109 16.381 1.00 98.00 187 THR A CA 1
ATOM 1326 C C . THR A 1 187 ? -18.238 3.483 16.748 1.00 98.00 187 THR A C 1
ATOM 1328 O O . THR A 1 187 ? -18.032 2.982 17.853 1.00 98.00 187 THR A O 1
ATOM 1331 N N . VAL A 1 188 ? -17.308 3.551 15.802 1.00 97.94 188 VAL A N 1
ATOM 1332 C CA . VAL A 1 188 ? -15.897 3.213 16.000 1.00 97.94 188 VAL A CA 1
ATOM 1333 C C . VAL A 1 188 ? -15.025 4.342 15.473 1.00 97.94 188 VAL A C 1
ATOM 1335 O O . VAL A 1 188 ? -15.424 5.084 14.574 1.00 97.94 188 VAL A O 1
ATOM 1338 N N . THR A 1 189 ? -13.820 4.472 16.018 1.00 98.06 189 THR A N 1
ATOM 1339 C CA . THR A 1 189 ? -12.868 5.502 15.596 1.00 98.06 189 THR A CA 1
ATOM 1340 C C . THR A 1 189 ? -11.750 4.874 14.781 1.00 98.06 189 THR A C 1
ATOM 1342 O O . THR A 1 189 ? -10.985 4.064 15.302 1.00 98.06 189 THR A O 1
ATOM 1345 N N . ALA A 1 190 ? -11.644 5.265 13.512 1.00 98.06 190 ALA A N 1
ATOM 1346 C CA . ALA A 1 190 ? -10.479 4.986 12.690 1.00 98.06 190 ALA A CA 1
ATOM 1347 C C . ALA A 1 190 ? -9.329 5.925 13.059 1.00 98.06 190 ALA A C 1
ATOM 1349 O O . ALA A 1 190 ? -9.522 7.138 13.175 1.00 98.06 190 ALA A O 1
ATOM 1350 N N . GLN A 1 191 ? -8.135 5.363 13.217 1.00 98.00 191 GLN A N 1
ATOM 1351 C CA . GLN A 1 191 ? -6.921 6.106 13.527 1.00 98.00 191 GLN A CA 1
ATOM 1352 C C . GLN A 1 191 ? -6.359 6.809 12.292 1.00 98.00 191 GLN A C 1
ATOM 1354 O O . GLN A 1 191 ? -6.509 6.343 11.160 1.00 98.00 191 GLN A O 1
ATOM 1359 N N . ALA A 1 192 ? -5.685 7.936 12.526 1.00 96.94 192 ALA A N 1
ATOM 1360 C CA . ALA A 1 192 ? -5.012 8.673 11.471 1.00 96.94 192 ALA A CA 1
ATOM 1361 C C . ALA A 1 192 ? -3.837 7.874 10.886 1.00 96.94 192 ALA A C 1
ATOM 1363 O O . ALA A 1 192 ? -3.034 7.288 11.619 1.00 96.94 192 ALA A O 1
ATOM 1364 N N . LEU A 1 193 ? -3.694 7.937 9.563 1.00 96.88 193 LEU A N 1
ATOM 1365 C CA . LEU A 1 193 ? -2.590 7.346 8.815 1.00 96.88 193 LEU A CA 1
ATOM 1366 C C . LEU A 1 193 ? -1.787 8.428 8.094 1.00 96.88 193 LEU A C 1
ATOM 1368 O O . LEU A 1 193 ? -2.348 9.264 7.382 1.00 96.88 193 LEU A O 1
ATOM 1372 N N . THR A 1 194 ? -0.463 8.379 8.234 1.00 95.69 194 THR A N 1
ATOM 1373 C CA . THR A 1 194 ? 0.460 9.317 7.574 1.00 95.69 194 THR A CA 1
ATOM 1374 C C . THR A 1 194 ? 1.290 8.614 6.510 1.00 95.69 194 THR A C 1
ATOM 1376 O O . THR A 1 194 ? 1.999 7.654 6.811 1.00 95.69 194 THR A O 1
ATOM 1379 N N . LEU A 1 195 ? 1.257 9.118 5.278 1.00 94.94 195 LEU A N 1
ATOM 1380 C CA . LEU A 1 195 ? 2.101 8.672 4.176 1.00 94.94 195 LEU A CA 1
ATOM 1381 C C . LEU A 1 195 ? 3.564 8.973 4.506 1.00 94.94 195 LEU A C 1
ATOM 1383 O O . LEU A 1 195 ? 3.949 10.120 4.732 1.00 94.94 195 LEU A O 1
ATOM 1387 N N . GLN A 1 196 ? 4.380 7.926 4.567 1.00 93.19 196 GLN A N 1
ATOM 1388 C CA . GLN A 1 196 ? 5.750 8.030 5.045 1.00 93.19 196 GLN A CA 1
ATOM 1389 C C . GLN A 1 196 ? 6.685 8.626 3.993 1.00 93.19 196 GLN A C 1
ATOM 1391 O O . GLN A 1 196 ? 6.593 8.342 2.800 1.00 93.19 196 GLN A O 1
ATOM 1396 N N . THR A 1 197 ? 7.645 9.406 4.481 1.00 90.38 197 THR A N 1
ATOM 1397 C CA . THR A 1 197 ? 8.756 9.989 3.722 1.00 90.38 197 THR A CA 1
ATOM 1398 C C . THR A 1 197 ? 10.068 9.762 4.483 1.00 90.38 197 THR A C 1
ATOM 1400 O O . THR A 1 197 ? 10.017 9.617 5.709 1.00 90.38 197 THR A O 1
ATOM 1403 N N . PRO A 1 198 ? 11.246 9.811 3.832 1.00 89.31 198 PRO A N 1
ATOM 1404 C CA . PRO A 1 198 ? 11.472 9.923 2.383 1.00 89.31 198 PRO A CA 1
ATOM 1405 C C . PRO A 1 198 ? 11.070 8.647 1.616 1.00 89.31 198 PRO A C 1
ATOM 1407 O O . PRO A 1 198 ? 10.918 7.597 2.228 1.00 89.31 198 PRO A O 1
ATOM 1410 N N . ALA A 1 199 ? 10.893 8.682 0.291 1.00 92.44 199 ALA A N 1
ATOM 1411 C CA . ALA A 1 199 ? 10.980 9.847 -0.605 1.00 92.44 199 ALA A CA 1
ATOM 1412 C C . ALA A 1 199 ? 9.726 10.747 -0.558 1.00 92.44 199 ALA A C 1
ATOM 1414 O O . ALA A 1 199 ? 8.659 10.316 -0.124 1.00 92.44 199 ALA A O 1
ATOM 1415 N N . ALA A 1 200 ? 9.847 12.002 -1.007 1.00 93.69 200 ALA A N 1
ATOM 1416 C CA . ALA A 1 200 ? 8.692 12.881 -1.198 1.00 93.69 200 ALA A CA 1
ATOM 1417 C C . ALA A 1 200 ? 7.810 12.369 -2.350 1.00 93.69 200 ALA A C 1
ATOM 1419 O O . ALA A 1 200 ? 8.319 12.005 -3.409 1.00 93.69 200 ALA A O 1
ATOM 1420 N N . GLN A 1 201 ? 6.492 12.361 -2.144 1.00 95.69 201 GLN A N 1
ATOM 1421 C CA . GLN A 1 201 ? 5.511 11.745 -3.048 1.00 95.69 201 GLN A CA 1
ATOM 1422 C C . GLN A 1 201 ? 4.476 12.787 -3.507 1.00 95.69 201 GLN A C 1
ATOM 1424 O O . GLN A 1 201 ? 3.332 12.769 -3.052 1.00 95.69 201 GLN A O 1
ATOM 1429 N N . PRO A 1 202 ? 4.863 13.745 -4.372 1.00 96.12 202 PRO A N 1
ATOM 1430 C CA . PRO A 1 202 ? 4.006 14.876 -4.737 1.00 96.12 202 PRO A CA 1
ATOM 1431 C C . PRO A 1 202 ? 2.739 14.456 -5.494 1.00 96.12 202 PRO A C 1
ATOM 1433 O O . PRO A 1 202 ? 1.722 15.138 -5.397 1.00 96.12 202 PRO A O 1
ATOM 1436 N N . LEU A 1 203 ? 2.778 13.320 -6.197 1.00 97.38 203 LEU A N 1
ATOM 1437 C CA . LEU A 1 203 ? 1.628 12.747 -6.902 1.00 97.38 203 LEU A CA 1
ATOM 1438 C C . LEU A 1 203 ? 0.790 11.800 -6.026 1.00 97.38 203 LEU A C 1
ATOM 1440 O O . LEU A 1 203 ? -0.093 11.127 -6.543 1.00 97.38 203 LEU A O 1
ATOM 1444 N N . GLY A 1 204 ? 1.035 11.756 -4.713 1.00 97.44 204 GLY A N 1
ATOM 1445 C CA . GLY A 1 204 ? 0.455 10.767 -3.807 1.00 97.44 204 GLY A CA 1
ATOM 1446 C C . GLY A 1 204 ? 1.245 9.458 -3.798 1.00 97.44 204 GLY A C 1
ATOM 1447 O O . GLY A 1 204 ? 2.163 9.255 -4.594 1.00 97.44 204 GLY A O 1
ATOM 1448 N N . GLY A 1 205 ? 0.924 8.590 -2.841 1.00 97.50 205 GLY A N 1
ATOM 1449 C CA . GLY A 1 205 ? 1.569 7.289 -2.714 1.00 97.50 205 GLY A CA 1
ATOM 1450 C C . GLY A 1 205 ? 1.044 6.280 -3.729 1.00 97.50 205 GLY A C 1
ATOM 1451 O O . GLY A 1 205 ? -0.113 6.336 -4.138 1.00 97.50 205 GLY A O 1
ATOM 1452 N N . GLY A 1 206 ? 1.888 5.331 -4.105 1.00 96.69 206 GLY A N 1
ATOM 1453 C CA . GLY A 1 206 ? 1.537 4.234 -4.994 1.00 96.69 206 GLY A CA 1
ATOM 1454 C C . GLY A 1 206 ? 2.167 2.932 -4.524 1.00 96.69 206 GLY A C 1
ATOM 1455 O O . GLY A 1 206 ? 2.182 2.628 -3.331 1.00 96.69 206 GLY A O 1
ATOM 1456 N N . LEU A 1 207 ? 2.713 2.154 -5.451 1.00 96.12 207 LEU A N 1
ATOM 1457 C CA . LEU A 1 207 ? 3.350 0.886 -5.125 1.00 96.12 207 LEU A CA 1
ATOM 1458 C C . LEU A 1 207 ? 4.566 1.078 -4.198 1.00 96.12 207 LEU A C 1
ATOM 1460 O O . LEU A 1 207 ? 5.388 1.973 -4.392 1.00 96.12 207 LEU A O 1
ATOM 1464 N N . ASN A 1 208 ? 4.692 0.216 -3.188 1.00 95.38 208 ASN A N 1
ATOM 1465 C CA . ASN A 1 208 ? 5.710 0.241 -2.130 1.00 95.38 208 ASN A CA 1
ATOM 1466 C C . ASN A 1 208 ? 5.700 1.480 -1.219 1.00 95.38 208 ASN A C 1
ATOM 1468 O O . ASN A 1 208 ? 6.504 1.571 -0.285 1.00 95.38 208 ASN A O 1
ATOM 1472 N N . SER A 1 209 ? 4.781 2.416 -1.438 1.00 95.88 209 SER A N 1
ATOM 1473 C CA . SER A 1 209 ? 4.498 3.468 -0.473 1.00 95.88 209 SER A CA 1
ATOM 1474 C C . SER A 1 209 ? 3.946 2.863 0.814 1.00 95.88 209 SER A C 1
ATOM 1476 O O . SER A 1 209 ? 3.304 1.808 0.805 1.00 95.88 209 SER A O 1
ATOM 1478 N N . SER A 1 210 ? 4.202 3.531 1.934 1.00 94.56 210 SER A N 1
ATOM 1479 C CA . SER A 1 210 ? 3.751 3.068 3.239 1.00 94.56 210 SER A CA 1
ATOM 1480 C C . SER A 1 210 ? 3.066 4.162 4.044 1.00 94.56 210 SER A C 1
ATOM 1482 O O . SER A 1 210 ? 3.432 5.334 3.970 1.00 94.56 210 SER A O 1
ATOM 1484 N N . LEU A 1 211 ? 2.072 3.758 4.825 1.00 94.69 211 LEU A N 1
ATOM 1485 C CA . LEU A 1 211 ? 1.300 4.590 5.739 1.00 94.69 211 LEU A CA 1
ATOM 1486 C C . LEU A 1 211 ? 1.627 4.170 7.176 1.00 94.69 211 LEU A C 1
ATOM 1488 O O . LEU A 1 211 ? 1.621 2.980 7.477 1.00 94.69 211 LEU A O 1
ATOM 1492 N N . ALA A 1 212 ? 1.933 5.116 8.058 1.00 93.06 212 ALA A N 1
ATOM 1493 C CA . ALA A 1 212 ? 2.196 4.853 9.473 1.00 93.06 212 ALA A CA 1
ATOM 1494 C C . ALA A 1 212 ? 1.010 5.257 10.346 1.00 93.06 212 ALA A C 1
ATOM 1496 O O . ALA A 1 212 ? 0.421 6.321 10.137 1.00 93.06 212 ALA A O 1
ATOM 1497 N N . GLU A 1 213 ? 0.727 4.439 11.354 1.00 92.56 213 GLU A N 1
ATOM 1498 C CA . GLU A 1 213 ? -0.214 4.752 12.426 1.00 92.56 213 GLU A CA 1
ATOM 1499 C C . GLU A 1 213 ? 0.557 5.300 13.629 1.00 92.56 213 GLU A C 1
ATOM 1501 O O . GLU A 1 213 ? 1.417 4.627 14.195 1.00 92.56 213 GLU A O 1
ATOM 1506 N N . GLY A 1 214 ? 0.271 6.545 14.011 1.00 87.38 214 GLY A N 1
ATOM 1507 C CA . GLY A 1 214 ? 1.058 7.258 15.025 1.00 87.38 214 GLY A CA 1
ATOM 1508 C C . GLY A 1 214 ? 0.695 6.945 16.480 1.00 87.38 214 GLY A C 1
ATOM 1509 O O . GLY A 1 214 ? 1.390 7.407 17.379 1.00 87.38 214 GLY A O 1
ATOM 1510 N N . VAL A 1 215 ? -0.394 6.210 16.724 1.00 91.12 215 VAL A N 1
ATOM 1511 C CA . VAL A 1 215 ? -0.939 5.994 18.079 1.00 91.12 215 VAL A CA 1
ATOM 1512 C C . VAL A 1 215 ? -0.315 4.776 18.762 1.00 91.12 215 VAL A C 1
ATOM 1514 O O . VAL A 1 215 ? -0.087 4.796 19.970 1.00 91.12 215 VAL A O 1
ATOM 1517 N N . ILE A 1 216 ? 0.006 3.734 17.992 1.00 92.44 216 ILE A N 1
ATOM 1518 C CA . ILE A 1 216 ? 0.635 2.517 18.509 1.00 92.44 216 ILE A CA 1
ATOM 1519 C C . ILE A 1 216 ? 2.130 2.781 18.689 1.00 92.44 216 ILE A C 1
ATOM 1521 O O . ILE A 1 216 ? 2.862 2.981 17.717 1.00 92.44 216 ILE A O 1
ATOM 1525 N N . THR A 1 217 ? 2.573 2.794 19.945 1.00 91.12 217 THR A N 1
ATOM 1526 C CA . THR A 1 217 ? 3.937 3.173 20.344 1.00 91.12 217 THR A CA 1
ATOM 1527 C C . THR A 1 217 ? 4.468 2.264 21.454 1.00 91.12 217 THR A C 1
ATOM 1529 O O . THR A 1 217 ? 3.757 1.409 21.978 1.00 91.12 217 THR A O 1
ATOM 1532 N N . THR A 1 218 ? 5.722 2.456 21.869 1.00 87.81 218 THR A N 1
ATOM 1533 C CA . THR A 1 218 ? 6.311 1.729 23.008 1.00 87.81 218 THR A CA 1
ATOM 1534 C C . THR A 1 218 ? 5.622 2.019 24.343 1.00 87.81 218 THR A C 1
ATOM 1536 O O . THR A 1 218 ? 5.642 1.166 25.226 1.00 87.81 218 THR A O 1
ATOM 1539 N N . THR A 1 219 ? 5.013 3.196 24.502 1.00 89.94 219 THR A N 1
ATOM 1540 C CA . THR A 1 219 ? 4.281 3.599 25.715 1.00 89.94 219 THR A CA 1
ATOM 1541 C C . THR A 1 219 ? 2.770 3.391 25.601 1.00 89.94 219 THR A C 1
ATOM 1543 O O . THR A 1 219 ? 2.081 3.408 26.617 1.00 89.94 219 THR A O 1
ATOM 1546 N N . ALA A 1 220 ? 2.260 3.157 24.390 1.00 93.44 220 ALA A N 1
ATOM 1547 C CA . ALA A 1 220 ? 0.871 2.803 24.110 1.00 93.44 220 ALA A CA 1
ATOM 1548 C C . ALA A 1 220 ? 0.815 1.643 23.094 1.00 93.44 220 ALA A C 1
ATOM 1550 O O . ALA A 1 220 ? 0.484 1.858 21.924 1.00 93.44 220 ALA A O 1
ATOM 1551 N N . PRO A 1 221 ? 1.204 0.421 23.497 1.00 94.56 221 PRO A N 1
ATOM 1552 C CA . PRO A 1 221 ? 1.258 -0.706 22.580 1.00 94.56 221 PRO A CA 1
ATOM 1553 C C . PRO A 1 221 ? -0.135 -1.277 22.281 1.00 94.56 221 PRO A C 1
ATOM 1555 O O . PRO A 1 22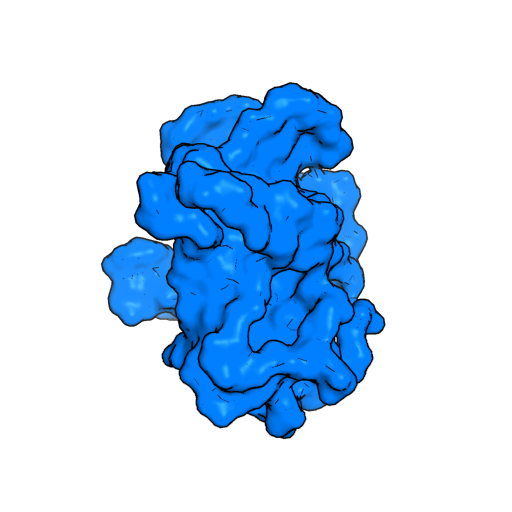1 ? -1.028 -1.267 23.130 1.00 94.56 221 PRO A O 1
ATOM 1558 N N . LEU A 1 222 ? -0.299 -1.867 21.095 1.00 95.81 222 LEU A N 1
ATOM 1559 C CA . LEU A 1 222 ? -1.472 -2.669 20.756 1.00 95.81 222 LEU A CA 1
ATOM 1560 C C . LEU A 1 222 ? -1.305 -4.066 21.363 1.00 95.81 222 LEU A C 1
ATOM 1562 O O . LEU A 1 222 ? -0.540 -4.891 20.858 1.00 95.81 222 LEU A O 1
ATOM 1566 N N . ALA A 1 223 ? -2.004 -4.327 22.466 1.00 96.50 223 ALA A N 1
ATOM 1567 C CA . ALA A 1 223 ? -1.944 -5.605 23.171 1.00 96.50 223 ALA A CA 1
ATOM 1568 C C . ALA A 1 223 ? -2.349 -6.793 22.278 1.00 96.50 223 ALA A C 1
ATOM 1570 O O . ALA A 1 223 ? -3.085 -6.640 21.301 1.00 96.50 223 ALA A O 1
ATOM 1571 N N . ASN A 1 224 ? -1.883 -7.997 22.620 1.00 94.94 224 ASN A N 1
ATOM 1572 C CA . ASN A 1 224 ? -2.364 -9.215 21.969 1.00 94.94 224 ASN A CA 1
ATOM 1573 C C . ASN A 1 224 ? -3.880 -9.374 22.192 1.00 94.94 224 ASN A C 1
ATOM 1575 O O . ASN A 1 224 ? -4.368 -9.180 23.304 1.00 94.94 224 ASN A O 1
ATOM 1579 N N . GLY A 1 225 ? -4.616 -9.712 21.136 1.00 95.81 225 GLY A N 1
ATOM 1580 C CA . GLY A 1 225 ? -6.078 -9.767 21.094 1.00 95.81 225 GLY A CA 1
ATOM 1581 C C . GLY A 1 225 ? -6.768 -8.415 20.880 1.00 95.81 225 GLY A C 1
ATOM 1582 O O . GLY A 1 225 ? -7.963 -8.391 20.594 1.00 95.81 225 GLY A O 1
ATOM 1583 N N . ALA A 1 226 ? -6.052 -7.290 20.984 1.00 97.38 226 ALA A N 1
ATOM 1584 C CA . ALA A 1 226 ? -6.623 -5.970 20.736 1.00 97.38 226 ALA A CA 1
ATOM 1585 C C . ALA A 1 226 ? -6.691 -5.650 19.234 1.00 97.38 226 ALA A C 1
ATOM 1587 O O . ALA A 1 226 ? -5.942 -6.196 18.418 1.00 97.38 226 ALA A O 1
ATOM 1588 N N . SER A 1 227 ? -7.592 -4.733 18.875 1.00 97.38 227 SER A N 1
ATOM 1589 C CA . SER A 1 227 ? -7.784 -4.264 17.502 1.00 97.38 227 SER A CA 1
ATOM 1590 C C . SER A 1 227 ? -7.451 -2.782 17.343 1.00 97.38 227 SER A C 1
ATOM 1592 O O . SER A 1 227 ? -7.691 -1.993 18.255 1.00 97.38 227 SER A O 1
ATOM 1594 N N . THR A 1 228 ? -6.991 -2.403 16.153 1.00 97.69 228 THR A N 1
ATOM 1595 C CA . THR A 1 228 ? -7.042 -1.024 15.655 1.00 97.69 228 THR A CA 1
ATOM 1596 C C . THR A 1 228 ? -7.941 -0.954 14.422 1.00 97.69 228 THR A C 1
ATOM 1598 O O . THR A 1 228 ? -8.060 -1.925 13.668 1.00 97.69 228 THR A O 1
ATOM 1601 N N . VAL A 1 229 ? -8.609 0.180 14.231 1.00 98.31 229 VAL A N 1
ATOM 1602 C CA . VAL A 1 229 ? -9.427 0.469 13.050 1.00 98.31 229 VAL A CA 1
ATOM 1603 C C . VAL A 1 229 ? -8.735 1.577 12.279 1.00 98.31 229 VAL A C 1
ATOM 1605 O O . VAL A 1 229 ? -8.302 2.564 12.869 1.00 98.31 229 VAL A O 1
ATOM 1608 N N . VAL A 1 230 ? -8.650 1.433 10.961 1.00 98.06 230 VAL A N 1
ATOM 1609 C CA . VAL A 1 230 ? -8.035 2.428 10.079 1.00 98.06 230 VAL A CA 1
ATOM 1610 C C . VAL A 1 230 ? -8.903 2.670 8.849 1.00 98.06 230 VAL A C 1
ATOM 1612 O O . VAL A 1 230 ? -9.634 1.785 8.397 1.00 98.06 230 VAL A O 1
ATOM 1615 N N . GLU A 1 231 ? -8.818 3.881 8.305 1.00 97.94 231 GLU A N 1
ATOM 1616 C CA . GLU A 1 231 ? -9.367 4.241 6.999 1.00 97.94 231 GLU A CA 1
ATOM 1617 C C . GLU A 1 231 ? -8.189 4.492 6.057 1.00 97.94 231 GLU A C 1
ATOM 1619 O O . GLU A 1 231 ? -7.364 5.364 6.313 1.00 97.94 231 GLU A O 1
ATOM 1624 N N . PHE A 1 232 ? -8.104 3.729 4.972 1.00 98.25 232 PHE A N 1
ATOM 1625 C CA . PHE A 1 232 ? -7.214 4.028 3.860 1.00 98.25 232 PHE A CA 1
ATOM 1626 C C . PHE A 1 232 ? -7.915 4.999 2.922 1.00 98.25 232 PHE A C 1
ATOM 1628 O O . PHE A 1 232 ? -8.929 4.654 2.314 1.00 98.25 232 PHE A O 1
ATOM 1635 N N . ASN A 1 233 ? -7.372 6.205 2.801 1.00 98.06 233 ASN A N 1
ATOM 1636 C CA . ASN A 1 233 ? -7.877 7.230 1.902 1.00 98.06 233 ASN A CA 1
ATOM 1637 C C . ASN A 1 233 ? -7.087 7.239 0.586 1.00 98.06 233 ASN A C 1
ATOM 1639 O O . ASN A 1 233 ? -5.912 7.616 0.554 1.00 98.06 233 ASN A O 1
ATOM 1643 N N . PHE A 1 234 ? -7.737 6.854 -0.510 1.00 98.25 234 PHE A N 1
ATOM 1644 C CA . PHE A 1 234 ? -7.163 6.904 -1.850 1.00 98.25 234 PHE A CA 1
ATOM 1645 C C . PHE A 1 234 ? -7.807 8.019 -2.669 1.00 98.25 234 PHE A C 1
ATOM 1647 O O . PHE A 1 234 ? -9.013 8.013 -2.911 1.00 98.25 234 PHE A O 1
ATOM 1654 N N . GLY A 1 235 ? -7.009 8.959 -3.161 1.00 98.19 235 GLY A N 1
ATOM 1655 C CA . GLY A 1 235 ? -7.448 9.873 -4.205 1.00 98.19 235 GLY A CA 1
ATOM 1656 C C . GLY A 1 235 ? -7.676 9.104 -5.505 1.00 98.19 235 GLY A C 1
ATOM 1657 O O . GLY A 1 235 ? -6.827 8.318 -5.919 1.00 98.19 235 GLY A O 1
ATOM 1658 N N . VAL A 1 236 ? -8.826 9.315 -6.144 1.00 97.31 236 VAL A N 1
ATOM 1659 C CA . VAL A 1 236 ? -9.095 8.842 -7.508 1.00 97.31 236 VAL A CA 1
ATOM 1660 C C . VAL A 1 236 ? -8.805 9.988 -8.450 1.00 97.31 236 VAL A C 1
ATOM 1662 O O . VAL A 1 236 ? -9.549 10.968 -8.518 1.00 97.31 236 VAL A O 1
ATOM 1665 N N . ASN A 1 237 ? -7.695 9.873 -9.157 1.00 95.56 237 ASN A N 1
ATOM 1666 C CA . ASN A 1 237 ? -7.228 10.892 -10.080 1.00 95.56 237 ASN A CA 1
ATOM 1667 C C . ASN A 1 237 ? -7.777 10.701 -11.501 1.00 95.56 237 ASN A C 1
ATOM 1669 O O . ASN A 1 237 ? -7.882 11.651 -12.270 1.00 95.56 237 ASN A O 1
ATOM 1673 N N . THR A 1 238 ? -8.175 9.488 -11.860 1.00 93.06 238 THR A N 1
ATOM 1674 C CA . THR A 1 238 ? -8.956 9.221 -13.070 1.00 93.06 238 THR A CA 1
ATOM 1675 C C . THR A 1 238 ? -10.038 8.222 -12.717 1.00 93.06 238 THR A C 1
ATOM 1677 O O . THR A 1 238 ? -9.753 7.169 -12.142 1.00 93.06 238 THR A O 1
ATOM 1680 N N . ALA A 1 239 ? -11.285 8.593 -13.007 1.00 86.44 239 ALA A N 1
ATOM 1681 C CA . ALA A 1 239 ? -12.421 7.706 -12.848 1.00 86.44 239 ALA A CA 1
ATOM 1682 C C . ALA A 1 239 ? -12.362 6.568 -13.875 1.00 86.44 239 ALA A C 1
ATOM 1684 O O . ALA A 1 239 ? 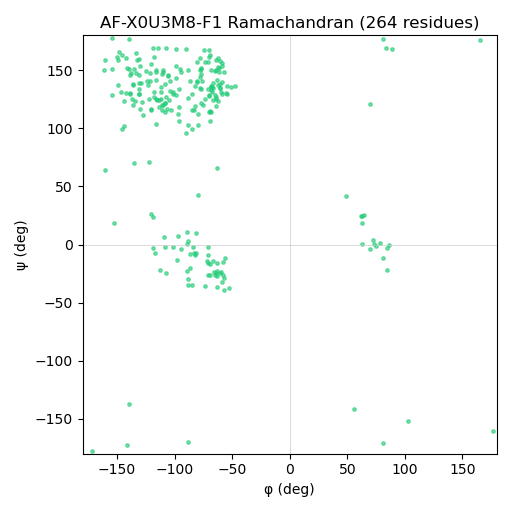-11.864 6.717 -14.987 1.00 86.44 239 ALA A O 1
ATOM 1685 N N . GLY A 1 240 ? -12.917 5.436 -13.487 1.00 84.50 240 GLY A N 1
ATOM 1686 C CA . GLY A 1 240 ? -12.909 4.192 -14.232 1.00 84.50 240 GLY A CA 1
ATOM 1687 C C . GLY A 1 240 ? -13.819 3.199 -13.527 1.00 84.50 240 GLY A C 1
ATOM 1688 O O . GLY A 1 240 ? -14.463 3.534 -12.528 1.00 84.50 240 GLY A O 1
ATOM 1689 N N . SER A 1 241 ? -13.890 1.984 -14.048 1.00 80.38 241 SER A N 1
ATOM 1690 C CA . SER A 1 241 ? -14.713 0.920 -13.482 1.00 80.38 241 SER A CA 1
ATOM 1691 C C . SER A 1 241 ? -13.853 -0.135 -12.796 1.00 80.38 241 SER A C 1
ATOM 1693 O O . SER A 1 241 ? -12.629 -0.157 -12.919 1.00 80.38 241 SER A O 1
ATOM 1695 N N . LEU A 1 242 ? -14.509 -1.028 -12.059 1.00 69.69 242 LEU A N 1
ATOM 1696 C CA . LEU A 1 242 ? -13.885 -2.279 -11.648 1.00 69.69 242 LEU A CA 1
ATOM 1697 C C . LEU A 1 242 ? -13.448 -3.103 -12.882 1.00 69.69 242 LEU A C 1
ATOM 1699 O O . LEU A 1 242 ? -14.072 -2.983 -13.941 1.00 69.69 242 LEU A O 1
ATOM 1703 N N . PRO A 1 243 ? -12.426 -3.967 -12.736 1.00 70.06 243 PRO A N 1
ATOM 1704 C CA . PRO A 1 243 ? -11.658 -4.206 -11.511 1.00 70.06 243 PRO A CA 1
ATOM 1705 C C . PRO A 1 243 ? -10.546 -3.164 -11.304 1.00 70.06 243 PRO A C 1
ATOM 1707 O O . PRO A 1 243 ? -9.805 -2.848 -12.228 1.00 70.06 243 PRO A O 1
ATOM 1710 N N . TYR A 1 244 ? -10.399 -2.671 -10.073 1.00 74.44 244 TYR A N 1
ATOM 1711 C CA . TYR A 1 244 ? -9.179 -2.011 -9.603 1.00 74.44 244 TYR A CA 1
ATOM 1712 C C . TYR A 1 244 ? -8.496 -2.928 -8.585 1.00 74.44 244 TYR A C 1
ATOM 1714 O O . TYR A 1 244 ? -9.164 -3.683 -7.882 1.00 74.44 244 TYR A O 1
ATOM 1722 N N . ALA A 1 245 ? -7.170 -2.877 -8.519 1.00 83.31 245 ALA A N 1
ATOM 1723 C CA . ALA A 1 245 ? -6.381 -3.632 -7.561 1.00 83.31 245 ALA A CA 1
ATOM 1724 C C . ALA A 1 245 ? -6.004 -2.726 -6.392 1.00 83.31 245 ALA A C 1
ATOM 1726 O O . ALA A 1 245 ? -5.451 -1.647 -6.602 1.00 83.31 245 ALA A O 1
ATOM 1727 N N . ILE A 1 246 ? -6.273 -3.176 -5.172 1.00 91.69 246 ILE A N 1
ATOM 1728 C CA . ILE A 1 246 ? -5.685 -2.633 -3.951 1.00 91.69 246 ILE A CA 1
ATOM 1729 C C . ILE A 1 246 ? -5.177 -3.839 -3.178 1.00 91.69 246 ILE A C 1
ATOM 1731 O O . ILE A 1 246 ? -5.864 -4.840 -3.032 1.00 91.69 246 ILE A O 1
ATOM 1735 N N . THR A 1 247 ? -3.928 -3.796 -2.748 1.00 92.38 247 THR A N 1
ATOM 1736 C CA . THR A 1 247 ? -3.370 -4.824 -1.881 1.00 92.38 247 THR A CA 1
ATOM 1737 C C . THR A 1 247 ? -2.429 -4.158 -0.909 1.00 92.38 247 THR A C 1
ATOM 1739 O O . THR A 1 247 ? -1.481 -3.469 -1.303 1.00 92.38 247 THR A O 1
ATOM 1742 N N . ILE A 1 248 ? -2.702 -4.366 0.368 1.00 93.56 248 ILE A N 1
ATOM 1743 C CA . ILE A 1 248 ? -1.972 -3.795 1.484 1.00 93.56 248 ILE A CA 1
ATOM 1744 C C . ILE A 1 248 ? -1.438 -4.936 2.337 1.00 93.56 248 ILE A C 1
ATOM 1746 O O . ILE A 1 248 ? -2.111 -5.935 2.569 1.00 93.56 248 ILE A O 1
ATOM 1750 N N . ILE A 1 249 ? -0.220 -4.768 2.828 1.00 91.94 249 ILE A N 1
ATOM 1751 C CA . ILE A 1 249 ? 0.329 -5.582 3.902 1.00 91.94 249 ILE A CA 1
ATOM 1752 C C . ILE A 1 249 ? 0.397 -4.694 5.135 1.00 91.94 249 ILE A C 1
ATOM 1754 O O . ILE A 1 249 ? 1.143 -3.711 5.162 1.00 91.94 249 ILE A O 1
ATOM 1758 N N . ALA A 1 250 ? -0.395 -5.027 6.149 1.00 93.31 250 ALA A N 1
ATOM 1759 C CA . ALA A 1 250 ? -0.187 -4.502 7.487 1.00 93.31 250 ALA A CA 1
ATOM 1760 C C . ALA A 1 250 ? 1.075 -5.148 8.067 1.00 93.31 250 ALA A C 1
ATOM 1762 O O . ALA A 1 250 ? 1.257 -6.356 7.964 1.00 93.31 250 ALA A O 1
ATOM 1763 N N . GLU A 1 251 ? 1.946 -4.344 8.658 1.00 91.88 251 GLU A N 1
ATOM 1764 C CA . GLU A 1 251 ? 3.210 -4.739 9.261 1.00 91.88 251 GLU A CA 1
ATOM 1765 C C . GLU A 1 251 ? 3.250 -4.168 10.684 1.00 91.88 251 GLU A C 1
ATOM 1767 O O . GLU A 1 251 ? 3.163 -2.955 10.886 1.00 91.88 251 GLU A O 1
ATOM 1772 N N . GLY A 1 252 ? 3.420 -5.036 11.673 1.00 90.50 252 GLY A N 1
ATOM 1773 C CA . GLY A 1 252 ? 3.575 -4.711 13.082 1.00 90.50 252 GLY A CA 1
ATOM 1774 C C . GLY A 1 252 ? 4.987 -5.005 13.578 1.00 90.50 252 GLY A C 1
ATOM 1775 O O . GLY A 1 252 ? 5.631 -5.956 13.130 1.00 90.50 252 GLY A O 1
ATOM 1776 N N . LEU A 1 253 ? 5.466 -4.194 14.520 1.00 90.19 253 LEU A N 1
ATOM 1777 C CA . LEU A 1 253 ? 6.701 -4.443 15.266 1.00 90.19 253 LEU A CA 1
ATOM 1778 C C . LEU A 1 253 ? 6.356 -4.950 16.674 1.00 90.19 253 LEU A C 1
ATOM 1780 O O . LEU A 1 253 ? 5.779 -4.184 17.449 1.00 90.19 253 LEU A O 1
ATOM 1784 N N . PRO A 1 254 ? 6.712 -6.194 17.036 1.00 89.38 254 PRO A N 1
ATOM 1785 C CA . PRO A 1 254 ? 6.573 -6.687 18.404 1.00 89.38 254 PRO A CA 1
ATOM 1786 C C . PRO A 1 254 ? 7.429 -5.910 19.407 1.00 89.38 254 PRO A C 1
ATOM 1788 O O . PRO A 1 254 ? 8.509 -5.421 19.075 1.00 89.38 254 PRO A O 1
ATOM 1791 N N . GLN A 1 255 ? 6.993 -5.868 20.667 1.00 86.06 255 GLN A N 1
ATOM 1792 C CA . GLN A 1 255 ? 7.727 -5.228 21.765 1.00 86.06 255 GLN A CA 1
ATOM 1793 C C . GLN A 1 255 ? 9.137 -5.804 21.982 1.00 86.06 255 GLN A C 1
ATOM 1795 O O . GLN A 1 255 ? 10.020 -5.089 22.449 1.00 86.06 255 GLN A O 1
ATOM 1800 N N . SER A 1 256 ? 9.378 -7.064 21.604 1.00 80.94 256 SER A N 1
ATOM 1801 C CA . SER A 1 256 ? 10.715 -7.676 21.632 1.00 80.94 256 SER A CA 1
ATOM 1802 C C . SER A 1 256 ? 11.717 -6.990 20.694 1.00 80.94 256 SER A C 1
ATOM 1804 O O . SER A 1 256 ? 12.917 -7.223 20.812 1.00 80.94 256 SER A O 1
ATOM 1806 N N . GLY A 1 257 ? 11.245 -6.178 19.741 1.00 74.69 257 GLY A N 1
ATOM 1807 C CA . GLY A 1 257 ? 12.074 -5.511 18.740 1.00 74.69 257 GLY A CA 1
ATOM 1808 C C . GLY A 1 257 ? 12.633 -6.449 17.666 1.00 74.69 257 GLY A C 1
ATOM 1809 O O . GLY A 1 257 ? 13.397 -5.996 16.814 1.00 74.69 257 GLY A O 1
ATOM 1810 N N . VAL A 1 258 ? 12.270 -7.734 17.691 1.00 69.56 258 VAL A N 1
ATOM 1811 C CA . VAL A 1 258 ? 12.758 -8.764 16.766 1.00 69.56 258 VAL A CA 1
ATOM 1812 C C . VAL A 1 258 ? 11.579 -9.413 16.052 1.00 69.56 258 VAL A C 1
ATOM 1814 O O . VAL A 1 258 ? 10.573 -9.755 16.674 1.00 69.56 258 VAL A O 1
ATOM 1817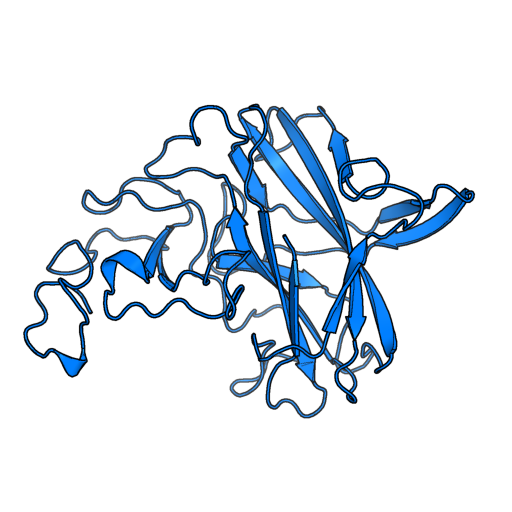 N N . GLY A 1 259 ? 11.736 -9.618 14.745 1.00 69.75 259 GLY A N 1
ATOM 1818 C CA . GLY A 1 259 ? 10.690 -10.148 13.879 1.00 69.75 259 GLY A CA 1
ATOM 1819 C C . GLY A 1 259 ? 9.687 -9.080 13.447 1.00 69.75 259 GLY A C 1
ATOM 1820 O O . GLY A 1 259 ? 9.878 -7.883 13.649 1.00 69.75 259 GLY A O 1
ATOM 1821 N N . GLY A 1 260 ? 8.615 -9.541 12.820 1.00 79.94 260 GLY A N 1
ATOM 1822 C CA . GLY A 1 260 ? 7.506 -8.715 12.378 1.00 79.94 260 GLY A CA 1
ATOM 1823 C C . GLY A 1 260 ? 6.218 -9.515 12.432 1.00 79.94 260 GLY A C 1
ATOM 1824 O O . GLY A 1 260 ? 6.243 -10.737 12.598 1.00 79.94 260 GLY A O 1
ATOM 1825 N N . VAL A 1 261 ? 5.105 -8.812 12.336 1.00 81.19 261 VAL A N 1
ATOM 1826 C CA . VAL A 1 261 ? 3.756 -9.375 12.346 1.00 81.19 261 VAL A CA 1
ATOM 1827 C C . VAL A 1 261 ? 3.026 -8.810 11.150 1.00 81.19 261 VAL A C 1
ATOM 1829 O O . VAL A 1 261 ? 3.163 -7.621 10.883 1.00 81.19 261 VAL A O 1
ATOM 1832 N N . SER A 1 262 ? 2.246 -9.611 10.438 1.00 87.12 262 SER A N 1
ATOM 1833 C CA . SER A 1 262 ? 1.547 -9.094 9.269 1.00 87.12 262 SER A CA 1
ATOM 1834 C C . SER A 1 262 ? 0.185 -9.696 9.014 1.00 87.12 262 SER A C 1
ATOM 1836 O O . SER A 1 262 ? -0.168 -10.730 9.581 1.00 87.12 262 SER A O 1
ATOM 1838 N N . ALA A 1 263 ? -0.567 -8.971 8.187 1.00 87.12 263 ALA A N 1
ATOM 1839 C CA . ALA A 1 263 ? -1.795 -9.405 7.547 1.00 87.12 263 ALA A CA 1
ATOM 1840 C C . ALA A 1 263 ? -1.831 -8.837 6.123 1.00 87.12 263 ALA A C 1
ATOM 1842 O O . ALA A 1 263 ? -1.626 -7.633 5.931 1.00 87.12 263 ALA A O 1
ATOM 1843 N N . MET A 1 264 ? -2.108 -9.692 5.139 1.00 88.06 264 MET A N 1
ATOM 1844 C CA . MET A 1 264 ? -2.443 -9.263 3.782 1.00 88.06 264 MET A CA 1
ATOM 1845 C C . MET A 1 264 ? -3.916 -8.851 3.716 1.00 88.06 264 MET A C 1
ATOM 1847 O O . MET A 1 264 ? -4.781 -9.485 4.319 1.00 88.06 264 MET A O 1
ATOM 1851 N N . ASP A 1 265 ? -4.194 -7.791 2.968 1.00 84.88 265 ASP A N 1
ATOM 1852 C CA . ASP A 1 265 ? -5.528 -7.244 2.769 1.00 84.88 265 ASP A CA 1
ATOM 1853 C C . ASP A 1 265 ? -5.720 -6.839 1.310 1.00 84.88 265 ASP A C 1
ATOM 1855 O O . ASP A 1 265 ? -4.845 -6.177 0.743 1.00 84.88 265 ASP A O 1
ATOM 1859 N N . THR A 1 266 ? -6.819 -7.266 0.695 1.00 81.31 266 THR A N 1
ATOM 1860 C CA . THR A 1 266 ? -7.066 -7.168 -0.754 1.00 81.31 266 THR A CA 1
ATOM 1861 C C . THR A 1 266 ? -8.489 -6.747 -1.032 1.00 81.31 266 THR A C 1
ATOM 1863 O O . THR A 1 266 ? -9.370 -7.347 -0.376 1.00 81.31 266 THR A O 1
#

Sequence (266 aa):
GYSSVTNADYKEGAGLAPAAGITTSGQHSWVRRTVPTGSPRAGYPQDTGNNAADFVLVSTTGGMIDGIASVLGAPGPQRGPTMTAFTTTSAPMHTADSMTSSVVDPAQPDSAAPNLVRDSTAVTNGTSGTLKIRRKYTNSSGQALIAMRFRIVGLSTLTGGAAPAGQLDLRALNSPTQTITLTDTTTVTAQALTLQTPAAQPLGGGLNSSLAEGVITTTAPLANGASTVVEFNFGVNTAGSLPYAITIIAEGLPQSGVGGVSAMDT

Secondary structure (DSSP, 8-state):
-BTT---GGG--TT-BSSTT---S-SSEEEEEPBPPTTSTTTTSBP-SS-HHHHEEEEESS--EETTEEPEEB----SS-TT-TT-BTTB-----S--EEEEES-TTS-TTSTTTEEEE---BTTBTT-EEEEEEEEEE-SSS-EEEEEEEEEEE---BTTBPPTTS-EEEE--B--EEEE-TTS-EEEEBPEEE--SSP-TT-B-BT-EEEESS--SSS-B-TT-EEEEEEEEEEEE---S---EEEEEEEEETTSSS-EEEEE-